Protein AF-G4FN71-F1 (afdb_monomer_lite)

Foldseek 3Di:
DDDDDDPDDDDPDPPVPPDDDQDDLVSQCVVQVPDDDDPVCVVVVPCPVRPDDDSVNSDDDPPVQAAEDPDPPDPDDDPPDVDHDYDYVVVVPPFQAAEEEEAEDEPVLVVLVVLVCPDPVVVVQVVDPRYAYEHQYEDDPPAWDDDRHYTYHPDDRDPVCVVVSVVRVVVCCVVPHRYPYYHYDYSVVRDNDDDD

pLDDT: mean 79.78, std 16.36, range [37.75, 96.69]

Radius of gyration: 26.12 Å; chains: 1; bounding box: 38×42×94 Å

Sequence (196 aa):
MQQGETPLQLAEENLVLRHRIVRHQANARRKYLNRRFQAEEVQRGWHRNRLRLSARQLTFPDAAELEQFTHPGQRQLNRRHPHRYWHWPEASKARPSRSVICLYGCENDSALLDTFYSSPLWTLIRQRKDTLLLEVWGGSTSGDQFDGRRLTLNTPENYRQLSLKTLQMLRWCSRELRMKQLIKMDLTSIPTRANW

Structure (mmCIF, N/CA/C/O backbone):
data_AF-G4FN71-F1
#
_entry.id   AF-G4FN71-F1
#
loop_
_atom_site.group_PDB
_atom_site.id
_atom_site.type_symbol
_atom_site.label_atom_id
_atom_site.label_alt_id
_atom_site.label_comp_id
_atom_site.label_asym_id
_atom_site.label_entity_id
_atom_site.label_seq_id
_atom_site.pdbx_PDB_ins_code
_atom_site.Cartn_x
_atom_site.Cartn_y
_atom_site.Cartn_z
_atom_site.occupancy
_atom_site.B_iso_or_equiv
_atom_site.auth_seq_id
_atom_site.auth_comp_id
_atom_site.auth_asym_id
_atom_site.auth_atom_id
_atom_site.pdbx_PDB_model_num
ATOM 1 N N . MET A 1 1 ? 17.883 6.478 66.702 1.00 40.69 1 MET A N 1
ATOM 2 C CA . MET A 1 1 ? 18.334 6.358 65.299 1.00 40.69 1 MET A CA 1
ATOM 3 C C . MET A 1 1 ? 17.169 6.741 64.399 1.00 40.69 1 MET A C 1
ATOM 5 O O . MET A 1 1 ? 16.196 6.003 64.356 1.00 40.69 1 MET A O 1
ATOM 9 N N . GLN A 1 2 ? 17.210 7.926 63.786 1.00 39.72 2 GLN A N 1
ATOM 10 C CA . GLN A 1 2 ? 16.185 8.383 62.842 1.00 39.72 2 GLN A CA 1
ATOM 11 C C . GLN A 1 2 ? 16.433 7.713 61.484 1.00 39.72 2 GLN A C 1
ATOM 13 O O . GLN A 1 2 ? 17.524 7.837 60.930 1.00 39.72 2 GLN A O 1
ATOM 18 N N . GLN A 1 3 ? 15.446 6.974 60.974 1.00 44.06 3 GLN A N 1
ATOM 19 C CA . GLN A 1 3 ? 15.449 6.486 59.597 1.00 44.06 3 GLN A CA 1
ATOM 20 C C . GLN A 1 3 ? 15.233 7.693 58.681 1.00 44.06 3 GLN A C 1
ATOM 22 O O . GLN A 1 3 ? 14.148 8.265 58.657 1.00 44.06 3 GLN A O 1
ATOM 27 N N . GLY A 1 4 ? 16.293 8.117 57.991 1.00 45.28 4 GLY A N 1
ATOM 28 C CA . GLY A 1 4 ? 16.216 9.180 56.998 1.00 45.28 4 GLY A CA 1
ATOM 29 C C . GLY A 1 4 ? 15.318 8.751 55.842 1.00 45.28 4 GLY A C 1
ATOM 30 O O . GLY A 1 4 ? 15.571 7.729 55.201 1.00 45.28 4 GLY A O 1
ATOM 31 N N . GLU A 1 5 ? 14.266 9.526 55.591 1.00 49.94 5 GLU A N 1
ATOM 32 C CA . GLU A 1 5 ? 13.424 9.384 54.408 1.00 49.94 5 GLU A CA 1
ATOM 33 C C . GLU A 1 5 ? 14.310 9.484 53.166 1.00 49.94 5 GLU A C 1
ATOM 35 O O . GLU A 1 5 ? 14.964 10.498 52.923 1.00 49.94 5 GLU A O 1
ATOM 40 N N . THR A 1 6 ? 14.383 8.404 52.390 1.00 48.44 6 THR A N 1
ATOM 41 C CA . THR A 1 6 ? 15.118 8.441 51.129 1.00 48.44 6 THR A CA 1
ATOM 42 C C . THR A 1 6 ? 14.293 9.267 50.141 1.00 48.44 6 THR A C 1
ATOM 44 O O . THR A 1 6 ? 13.146 8.897 49.870 1.00 48.44 6 THR A O 1
ATOM 47 N N . PRO A 1 7 ? 14.818 10.386 49.613 1.00 53.56 7 PRO A N 1
ATOM 48 C CA . PRO A 1 7 ? 14.071 11.231 48.695 1.00 53.56 7 PRO A CA 1
ATOM 49 C C . PRO A 1 7 ? 13.695 10.446 47.437 1.00 53.56 7 PRO A C 1
ATOM 51 O O . PRO A 1 7 ? 14.462 9.623 46.934 1.00 53.56 7 PRO A O 1
ATOM 54 N N . LEU A 1 8 ? 12.486 10.708 46.942 1.00 43.84 8 LEU A N 1
ATOM 55 C CA . LEU A 1 8 ? 11.905 10.057 45.774 1.00 43.84 8 LEU A CA 1
ATOM 56 C C . LEU A 1 8 ? 12.816 10.269 44.549 1.00 43.84 8 LEU A C 1
ATOM 58 O O . LEU A 1 8 ? 12.881 11.368 44.003 1.00 43.84 8 LEU A O 1
ATOM 62 N N . GLN A 1 9 ? 13.539 9.231 44.121 1.00 43.09 9 GLN A N 1
ATOM 63 C CA . GLN A 1 9 ? 14.403 9.304 42.941 1.00 43.09 9 GLN A CA 1
ATOM 64 C C . GLN A 1 9 ? 13.565 9.164 41.665 1.00 43.09 9 GLN A C 1
ATOM 66 O O . GLN A 1 9 ? 12.935 8.133 41.421 1.00 43.09 9 GLN A O 1
ATOM 71 N N . LEU A 1 10 ? 13.551 10.214 40.845 1.00 43.91 10 LEU A N 1
ATOM 72 C CA . LEU A 1 10 ? 12.996 10.181 39.493 1.00 43.91 10 LEU A CA 1
ATOM 73 C C . LEU A 1 10 ? 14.081 9.683 38.529 1.00 43.91 10 LEU A C 1
ATOM 75 O O . LEU A 1 10 ? 15.203 10.178 38.556 1.00 43.91 10 LEU A O 1
ATOM 79 N N . ALA A 1 11 ? 13.757 8.703 37.684 1.00 40.88 11 ALA A N 1
ATOM 80 C CA . ALA A 1 11 ? 14.679 8.210 36.660 1.00 40.88 11 ALA A CA 1
ATOM 81 C C . ALA A 1 11 ? 14.985 9.308 35.618 1.00 40.88 11 ALA A C 1
ATOM 83 O O . ALA A 1 11 ? 14.062 9.981 35.159 1.00 40.88 11 ALA A O 1
ATOM 84 N N . GLU A 1 12 ? 16.257 9.453 35.220 1.00 46.16 12 GLU A N 1
ATOM 85 C CA . GLU A 1 12 ? 16.726 10.461 34.243 1.00 46.16 12 GLU A CA 1
ATOM 86 C C . GLU A 1 12 ? 16.104 10.296 32.849 1.00 46.16 12 GLU A C 1
ATOM 88 O O . GLU A 1 12 ? 15.943 11.260 32.097 1.00 46.16 12 GLU A O 1
ATOM 93 N N . GLU A 1 13 ? 15.711 9.076 32.492 1.00 44.88 13 GLU A N 1
ATOM 94 C CA . GLU A 1 13 ? 15.130 8.799 31.190 1.00 44.88 13 GLU A CA 1
ATOM 95 C C . GLU A 1 13 ? 13.617 9.008 31.213 1.00 44.88 13 GLU A C 1
ATOM 97 O O . GLU A 1 13 ? 12.860 8.289 31.869 1.00 44.88 13 GLU A O 1
ATOM 102 N N . ASN A 1 14 ? 13.167 9.976 30.415 1.00 44.44 14 ASN A N 1
ATOM 103 C CA . ASN A 1 14 ? 11.780 10.141 30.007 1.00 44.44 14 ASN A CA 1
ATOM 104 C C . ASN A 1 14 ? 11.215 8.794 29.508 1.00 44.44 14 ASN A C 1
ATOM 106 O O . ASN A 1 14 ? 11.366 8.432 28.341 1.00 44.44 14 ASN A O 1
ATOM 110 N N . LEU A 1 15 ? 10.523 8.057 30.384 1.00 44.38 15 LEU A N 1
ATOM 111 C CA . LEU A 1 15 ? 9.827 6.789 30.114 1.00 44.38 15 LEU A CA 1
ATOM 112 C C . LEU A 1 15 ? 8.585 6.994 29.229 1.00 44.38 15 LEU A C 1
ATOM 114 O O . LEU A 1 15 ? 7.506 6.466 29.501 1.00 44.38 15 LEU A O 1
ATOM 118 N N . VAL A 1 16 ? 8.712 7.773 28.157 1.00 45.97 16 VAL A N 1
ATOM 119 C CA . VAL A 1 16 ? 7.583 8.275 27.371 1.00 45.97 16 VAL A CA 1
ATOM 120 C C . VAL A 1 16 ? 6.792 7.131 26.736 1.00 45.97 16 VAL A C 1
ATOM 122 O O . VAL A 1 16 ? 5.592 7.292 26.543 1.00 45.97 16 VAL A O 1
ATOM 125 N N . LEU A 1 17 ? 7.372 5.941 26.499 1.00 39.62 17 LEU A N 1
ATOM 126 C CA . LEU A 1 17 ? 6.649 4.820 25.878 1.00 39.62 17 LEU A CA 1
ATOM 127 C C . LEU A 1 17 ? 7.092 3.407 26.330 1.00 39.62 17 LEU A C 1
ATOM 129 O O . LEU A 1 17 ? 7.331 2.542 25.492 1.00 39.62 17 LEU A O 1
ATOM 133 N N . ARG A 1 18 ? 7.095 3.072 27.633 1.00 44.47 18 ARG A N 1
ATOM 134 C CA . ARG A 1 18 ? 7.055 1.633 28.034 1.00 44.47 18 ARG A CA 1
ATOM 135 C C . ARG A 1 18 ? 5.680 0.983 27.811 1.00 44.47 18 ARG A C 1
ATOM 137 O O . ARG A 1 18 ? 5.511 -0.230 27.931 1.00 44.47 18 ARG A O 1
ATOM 144 N N . HIS A 1 19 ? 4.673 1.768 27.428 1.00 51.94 19 HIS A N 1
ATOM 145 C CA . HIS A 1 19 ? 3.370 1.261 27.022 1.00 51.94 19 HIS A CA 1
ATOM 146 C C . HIS A 1 19 ? 3.279 1.154 25.499 1.00 51.94 19 HIS A C 1
ATOM 148 O O . HIS A 1 19 ? 3.142 2.155 24.806 1.00 51.94 19 HIS A O 1
ATOM 154 N N . ARG A 1 20 ? 3.258 -0.083 24.980 1.00 59.56 20 ARG A N 1
ATOM 155 C CA . ARG A 1 20 ? 2.932 -0.372 23.573 1.00 59.56 20 ARG A CA 1
ATOM 156 C C . ARG A 1 20 ? 1.666 0.387 23.162 1.00 59.56 20 ARG A C 1
ATOM 158 O O . ARG A 1 20 ? 0.585 0.080 23.680 1.00 59.56 20 ARG A O 1
ATOM 165 N N . ILE A 1 21 ? 1.799 1.360 22.266 1.00 72.06 21 ILE A N 1
ATOM 166 C CA . ILE A 1 21 ? 0.685 2.180 21.779 1.00 72.06 21 ILE A CA 1
ATOM 167 C C . ILE A 1 21 ? -0.351 1.266 21.116 1.00 72.06 21 ILE A C 1
ATOM 169 O O . ILE A 1 21 ? -0.008 0.315 20.406 1.00 72.06 21 ILE A O 1
ATOM 173 N N . VAL A 1 22 ? -1.629 1.525 21.384 1.00 77.31 22 VAL A N 1
ATOM 174 C CA . VAL A 1 22 ? -2.720 0.826 20.708 1.00 77.31 22 VAL A CA 1
ATOM 175 C C . VAL A 1 22 ? -2.872 1.390 19.301 1.00 77.31 22 VAL A C 1
ATOM 177 O O . VAL A 1 22 ? -3.049 2.589 19.141 1.00 77.31 22 VAL A O 1
ATOM 180 N N . ARG A 1 23 ? -2.820 0.521 18.287 1.00 73.44 23 ARG A N 1
ATOM 181 C CA . ARG A 1 23 ? -2.820 0.939 16.870 1.00 73.44 23 ARG A CA 1
ATOM 182 C C . ARG A 1 23 ? -4.202 0.973 16.211 1.00 73.44 23 ARG A C 1
ATOM 184 O O . ARG A 1 23 ? -4.366 1.622 15.192 1.00 73.44 23 ARG A O 1
ATOM 191 N N . HIS A 1 24 ? -5.169 0.228 16.744 1.00 78.81 24 HIS A N 1
ATOM 192 C CA . HIS A 1 24 ? -6.539 0.142 16.224 1.00 78.81 24 HIS A CA 1
ATOM 193 C C . HIS A 1 24 ? -7.484 -0.469 17.276 1.00 78.81 24 HIS A C 1
ATOM 195 O O . HIS A 1 24 ? -7.031 -1.094 18.239 1.00 78.81 24 HIS A O 1
ATOM 201 N N . GLN A 1 25 ? -8.800 -0.351 17.069 1.00 84.69 25 GLN A N 1
ATOM 202 C CA . GLN A 1 25 ? -9.849 -0.798 17.999 1.00 84.69 25 GLN A CA 1
ATOM 203 C C . GLN A 1 25 ? -9.686 -2.257 18.465 1.00 84.69 25 GLN A C 1
ATOM 205 O O . GLN A 1 25 ? -9.726 -2.555 19.661 1.00 84.69 25 GLN A O 1
ATOM 210 N N . ALA A 1 26 ? -9.468 -3.184 17.526 1.00 83.69 26 ALA A N 1
ATOM 211 C CA . ALA A 1 26 ? -9.278 -4.600 17.851 1.00 83.69 26 ALA A CA 1
ATOM 212 C C . ALA A 1 26 ? -8.008 -4.844 18.689 1.00 83.69 26 ALA A C 1
ATOM 214 O O . ALA A 1 26 ? -7.997 -5.692 19.582 1.00 83.69 26 ALA A O 1
ATOM 215 N N . ASN A 1 27 ? -6.948 -4.057 18.459 1.00 86.12 27 ASN A N 1
ATOM 216 C CA . ASN A 1 27 ? -5.739 -4.108 19.274 1.00 86.12 27 ASN A CA 1
ATOM 217 C C . ASN A 1 27 ? -6.010 -3.642 20.713 1.00 86.12 27 ASN A C 1
ATOM 219 O O . ASN A 1 27 ? -5.517 -4.282 21.639 1.00 86.12 27 ASN A O 1
ATOM 223 N N . ALA A 1 28 ? -6.830 -2.598 20.898 1.00 86.44 28 ALA A N 1
ATOM 224 C CA . ALA A 1 28 ? -7.251 -2.107 22.214 1.00 86.44 28 ALA A CA 1
ATOM 225 C C . ALA A 1 28 ? -7.977 -3.203 22.998 1.00 86.44 28 ALA A C 1
ATOM 227 O O . ALA A 1 28 ? -7.611 -3.521 24.128 1.00 86.44 28 ALA A O 1
ATOM 228 N N . ARG A 1 29 ? -8.968 -3.826 22.348 1.00 90.19 29 ARG A N 1
ATOM 229 C CA . ARG A 1 29 ? -9.792 -4.887 22.936 1.00 90.19 29 ARG A CA 1
ATOM 230 C C . ARG A 1 29 ? -8.939 -6.069 23.379 1.00 90.19 29 ARG A C 1
ATOM 232 O O . ARG A 1 29 ? -8.986 -6.440 24.545 1.00 90.19 29 ARG A O 1
ATOM 239 N N . ARG A 1 30 ? -8.077 -6.586 22.495 1.00 86.31 30 ARG A N 1
ATOM 240 C CA . ARG A 1 30 ? -7.163 -7.692 22.828 1.00 86.31 30 ARG A CA 1
ATOM 241 C C . ARG A 1 30 ? -6.206 -7.340 23.968 1.00 86.31 30 ARG A C 1
ATOM 243 O O . ARG A 1 30 ? -5.885 -8.198 24.779 1.00 86.31 30 ARG A O 1
ATOM 250 N N . LYS A 1 31 ? -5.737 -6.091 24.022 1.00 85.31 31 LYS A N 1
ATOM 251 C CA . LYS A 1 31 ? -4.781 -5.636 25.038 1.00 85.31 31 LYS A CA 1
ATOM 252 C C . LYS A 1 31 ? -5.413 -5.473 26.425 1.00 85.31 31 LYS A C 1
ATOM 254 O O . LYS A 1 31 ? -4.711 -5.682 27.413 1.00 85.31 31 LYS A O 1
ATOM 259 N N . TYR A 1 32 ? -6.677 -5.054 26.503 1.00 89.25 32 TYR A N 1
ATOM 260 C CA . TYR A 1 32 ? -7.281 -4.612 27.764 1.00 89.25 32 TYR A CA 1
ATOM 261 C C . TYR A 1 32 ? -8.431 -5.482 28.279 1.00 89.25 32 TYR A C 1
ATOM 263 O O . TYR A 1 32 ? -8.527 -5.618 29.491 1.00 89.25 32 TYR A O 1
ATOM 271 N N . LEU A 1 33 ? -9.260 -6.095 27.424 1.00 91.62 33 LEU A N 1
ATOM 272 C CA . LEU A 1 33 ? -10.431 -6.861 27.893 1.00 91.62 33 LEU A CA 1
ATOM 273 C C . LEU A 1 33 ? -10.047 -8.111 28.681 1.00 91.62 33 LEU A C 1
ATOM 275 O O . LEU A 1 33 ? -10.674 -8.432 29.681 1.00 91.62 33 LEU A O 1
ATOM 279 N N . ASN A 1 34 ? -8.992 -8.794 28.245 1.00 86.31 34 ASN A N 1
ATOM 280 C CA . ASN A 1 34 ? -8.582 -10.068 28.834 1.00 86.31 34 ASN A CA 1
ATOM 281 C C . ASN A 1 34 ? -7.412 -9.907 29.810 1.00 86.31 34 ASN A C 1
ATOM 283 O O . ASN A 1 34 ? -6.742 -10.883 30.149 1.00 86.31 34 ASN A O 1
ATOM 287 N N . ARG A 1 35 ? -7.101 -8.670 30.216 1.00 88.69 35 ARG A N 1
ATOM 288 C CA . ARG A 1 35 ? -5.940 -8.409 31.059 1.00 88.69 35 ARG A CA 1
ATOM 289 C C . ARG A 1 35 ? -6.245 -8.819 32.495 1.00 88.69 35 ARG A C 1
ATOM 291 O O . ARG A 1 35 ? -7.156 -8.282 33.115 1.00 88.69 35 ARG A O 1
ATOM 298 N N . ARG A 1 36 ? -5.448 -9.748 33.017 1.00 90.88 36 ARG A N 1
ATOM 299 C CA . ARG A 1 36 ? -5.448 -10.135 34.429 1.00 90.88 36 ARG A CA 1
ATOM 300 C C . ARG A 1 36 ? -4.302 -9.416 35.136 1.00 90.88 36 ARG A C 1
ATOM 302 O O . ARG A 1 36 ? -3.243 -9.219 34.540 1.00 90.88 36 ARG A O 1
ATOM 309 N N . PHE A 1 37 ? -4.548 -8.990 36.365 1.00 89.50 37 PHE A N 1
ATOM 310 C CA . PHE A 1 37 ? -3.559 -8.357 37.236 1.00 89.50 37 PHE A CA 1
ATOM 311 C C . PHE A 1 37 ? -3.309 -9.272 38.429 1.00 89.50 37 PHE A C 1
ATOM 313 O O . PHE A 1 37 ? -4.194 -10.057 38.781 1.00 89.50 37 PHE A O 1
ATOM 320 N N . GLN A 1 38 ? -2.120 -9.183 39.021 1.00 90.56 38 GLN A N 1
ATOM 321 C CA . GLN A 1 38 ? -1.806 -9.962 40.214 1.00 90.56 38 GLN A CA 1
ATOM 322 C C . GLN A 1 38 ? -2.674 -9.489 41.386 1.00 90.56 38 GLN A C 1
ATOM 324 O O . GLN A 1 38 ? -2.982 -8.297 41.503 1.00 90.56 38 GLN A O 1
ATOM 329 N N . ALA A 1 39 ? -3.108 -10.419 42.236 1.00 93.88 39 ALA A N 1
ATOM 330 C CA . ALA A 1 39 ? -4.048 -10.116 43.313 1.00 93.88 39 ALA A CA 1
ATOM 331 C C . ALA A 1 39 ? -3.451 -9.120 44.318 1.00 93.88 39 ALA A C 1
ATOM 333 O O . ALA A 1 39 ? -4.144 -8.209 44.772 1.00 93.88 39 ALA A O 1
ATOM 334 N N . GLU A 1 40 ? -2.153 -9.235 44.595 1.00 92.88 40 GLU A N 1
ATOM 335 C CA . GLU A 1 40 ? -1.413 -8.379 45.520 1.00 92.88 40 GLU A CA 1
ATOM 336 C C . GLU A 1 40 ? -1.349 -6.929 45.014 1.00 92.88 40 GLU A C 1
ATOM 338 O O . GLU A 1 40 ? -1.509 -5.987 45.790 1.00 92.88 40 GLU A O 1
ATOM 343 N N . GLU A 1 41 ? -1.178 -6.722 43.703 1.00 89.12 41 GLU A N 1
ATOM 344 C CA . GLU A 1 41 ? -1.197 -5.385 43.089 1.00 89.12 41 GLU A CA 1
ATOM 345 C C . GLU A 1 41 ? -2.581 -4.742 43.223 1.00 89.12 41 GLU A C 1
ATOM 347 O O . GLU A 1 41 ? -2.711 -3.567 43.575 1.00 89.12 41 GLU A O 1
ATOM 352 N N . VAL A 1 42 ? -3.635 -5.527 42.994 1.00 91.62 42 VAL A N 1
ATOM 353 C CA . VAL A 1 42 ? -5.020 -5.062 43.126 1.00 91.62 42 VAL A CA 1
ATOM 354 C C . VAL A 1 42 ? -5.361 -4.717 44.577 1.00 91.62 42 VAL A C 1
ATOM 356 O O . VAL A 1 42 ? -6.005 -3.692 44.828 1.00 91.62 42 VAL A O 1
ATOM 359 N N . GLN A 1 43 ? -4.906 -5.526 45.538 1.00 89.38 43 GLN A N 1
ATOM 360 C CA . GLN A 1 43 ? -5.066 -5.265 46.973 1.00 89.38 43 GLN A CA 1
ATOM 361 C C . GLN A 1 43 ? -4.378 -3.962 47.391 1.00 89.38 43 GLN A C 1
ATOM 363 O O . GLN A 1 43 ? -4.981 -3.159 48.102 1.00 89.38 43 GLN A O 1
ATOM 368 N N . ARG A 1 44 ? -3.184 -3.683 46.846 1.00 90.81 44 ARG A N 1
ATOM 369 C CA . ARG A 1 44 ? -2.472 -2.395 46.992 1.00 90.81 44 ARG A CA 1
ATOM 370 C C . ARG A 1 44 ? -3.178 -1.213 46.312 1.00 90.81 44 ARG A C 1
ATOM 372 O O . ARG A 1 44 ? -2.691 -0.087 46.357 1.00 90.81 44 ARG A O 1
ATOM 379 N N . GLY A 1 45 ? -4.323 -1.443 45.670 1.00 87.31 45 GLY A N 1
ATOM 380 C CA . GLY A 1 45 ? -5.118 -0.424 44.992 1.00 87.31 45 GLY A CA 1
ATOM 381 C C . GLY A 1 45 ? -4.678 -0.134 43.560 1.00 87.31 45 GLY A C 1
ATOM 382 O O . GLY A 1 45 ? -5.276 0.721 42.900 1.00 87.31 45 GLY A O 1
ATOM 383 N N . TRP A 1 46 ? -3.678 -0.848 43.041 1.00 85.38 46 TRP A N 1
ATOM 384 C CA . TRP A 1 46 ? -3.215 -0.660 41.674 1.00 85.38 46 TRP A CA 1
ATOM 385 C C . TRP A 1 46 ? -4.217 -1.258 40.684 1.00 85.38 46 TRP A C 1
ATOM 387 O O . TRP A 1 46 ? -4.939 -2.211 40.966 1.00 85.38 46 TRP A O 1
ATOM 397 N N . HIS A 1 47 ? -4.296 -0.657 39.496 1.00 84.75 47 HIS A N 1
ATOM 398 C CA . HIS A 1 47 ? -5.105 -1.146 38.372 1.00 84.75 47 HIS A CA 1
ATOM 399 C C . HIS A 1 47 ? -6.625 -1.230 38.603 1.00 84.75 47 HIS A C 1
ATOM 401 O O . HIS A 1 47 ? -7.326 -1.731 37.723 1.00 84.75 47 HIS A O 1
ATOM 407 N N . ARG A 1 48 ? -7.170 -0.700 39.710 1.00 85.00 48 ARG A N 1
ATOM 408 C CA . ARG A 1 48 ? -8.619 -0.725 40.012 1.00 85.00 48 ARG A CA 1
ATOM 409 C C . ARG A 1 48 ? -9.486 -0.217 38.855 1.00 85.00 48 ARG A C 1
ATOM 411 O O . ARG A 1 48 ? -10.472 -0.846 38.486 1.00 85.00 48 ARG A O 1
ATOM 418 N N . ASN A 1 49 ? -9.056 0.863 38.209 1.00 80.56 49 ASN A N 1
ATOM 419 C CA . ASN A 1 49 ? -9.685 1.467 37.030 1.00 80.56 49 ASN A CA 1
ATOM 4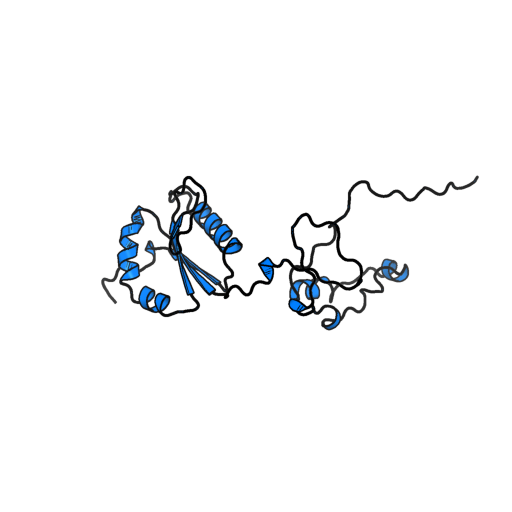20 C C . ASN A 1 49 ? -9.582 0.628 35.737 1.00 80.56 49 ASN A C 1
ATOM 422 O O . ASN A 1 49 ? -10.094 1.039 34.698 1.00 80.56 49 ASN A O 1
ATOM 426 N N . ARG A 1 50 ? -8.924 -0.537 35.770 1.00 84.00 50 ARG A N 1
ATOM 427 C CA . ARG A 1 50 ? -8.712 -1.428 34.618 1.00 84.00 50 ARG A CA 1
ATOM 428 C C . ARG A 1 50 ? -9.317 -2.827 34.790 1.00 84.00 50 ARG A C 1
ATOM 430 O O . ARG A 1 50 ? -9.288 -3.590 33.833 1.00 84.00 50 ARG A O 1
ATOM 437 N N . LEU A 1 51 ? -9.884 -3.158 35.955 1.00 85.94 51 LEU A N 1
ATOM 438 C CA . LEU A 1 51 ? -10.425 -4.497 36.256 1.00 85.94 51 LEU A CA 1
ATOM 439 C C . LEU A 1 51 ? -11.772 -4.805 35.590 1.00 85.94 51 LEU A C 1
ATOM 441 O O . LEU A 1 51 ? -12.159 -5.965 35.504 1.00 85.94 51 LEU A O 1
ATOM 445 N N . ARG A 1 52 ? -12.506 -3.780 35.146 1.00 85.31 52 ARG A N 1
ATOM 446 C CA . ARG A 1 52 ? -13.867 -3.917 34.596 1.00 85.31 52 ARG A CA 1
ATOM 447 C C . ARG A 1 52 ? -14.042 -3.161 33.285 1.00 85.31 52 ARG A C 1
ATOM 449 O O . ARG A 1 52 ? -15.085 -2.566 33.041 1.00 85.31 52 ARG A O 1
ATOM 456 N N . LEU A 1 53 ? -12.997 -3.133 32.460 1.00 89.88 53 LEU A N 1
ATOM 457 C CA . LEU A 1 53 ? -13.094 -2.513 31.144 1.00 89.88 53 LEU A CA 1
ATOM 458 C C . LEU A 1 53 ? -14.012 -3.355 30.257 1.00 89.88 53 LEU A C 1
ATOM 460 O O . LEU A 1 53 ? -13.722 -4.510 29.961 1.00 89.88 53 LEU A O 1
ATOM 464 N N . SER A 1 54 ? -15.115 -2.760 29.821 1.00 90.69 54 SER A N 1
ATOM 465 C CA . SER A 1 54 ? -16.009 -3.341 28.823 1.00 90.69 54 SER A CA 1
ATOM 466 C C . SER A 1 54 ? -15.569 -2.984 27.403 1.00 90.69 54 SER A C 1
ATOM 468 O O . SER A 1 54 ? -14.871 -1.994 27.163 1.00 90.69 54 SER A O 1
ATOM 470 N N . ALA A 1 55 ? -16.032 -3.758 26.418 1.00 86.69 55 ALA A N 1
ATOM 471 C CA . ALA A 1 55 ? -15.776 -3.455 25.009 1.00 86.69 55 ALA A CA 1
ATOM 472 C C . ALA A 1 55 ? -16.318 -2.071 24.610 1.00 86.69 55 ALA A C 1
ATOM 474 O O . ALA A 1 55 ? -15.691 -1.384 23.802 1.00 86.69 55 ALA A O 1
ATOM 475 N N . ARG A 1 56 ? -17.436 -1.647 25.217 1.00 85.94 56 ARG A N 1
ATOM 476 C CA . ARG A 1 56 ? -18.028 -0.318 25.032 1.00 85.94 56 ARG A CA 1
ATOM 477 C C . ARG A 1 56 ? -17.102 0.786 25.545 1.00 85.94 56 ARG A C 1
ATOM 479 O O . ARG A 1 56 ? -16.818 1.708 24.798 1.00 85.94 56 ARG A O 1
ATOM 486 N N . GLN A 1 57 ? -16.551 0.648 26.753 1.00 84.69 57 GLN A N 1
ATOM 487 C CA . GLN A 1 57 ? -15.592 1.614 27.324 1.00 84.69 57 GLN A CA 1
ATOM 488 C C . GLN A 1 57 ? -14.260 1.684 26.566 1.00 84.69 57 GLN A C 1
ATOM 490 O O . GLN A 1 57 ? -13.514 2.646 26.707 1.00 84.69 57 GLN A O 1
ATOM 495 N N . LEU A 1 58 ? -13.938 0.657 25.778 1.00 86.19 58 LEU A N 1
ATOM 496 C CA . LEU A 1 58 ? -12.760 0.642 24.915 1.00 86.19 58 LEU A CA 1
ATOM 497 C C . LEU A 1 58 ? -13.048 1.113 23.490 1.00 86.19 58 LEU A C 1
ATOM 499 O O . LEU A 1 58 ? -12.124 1.097 22.677 1.00 86.19 58 LEU A O 1
ATOM 503 N N . THR A 1 59 ? -14.295 1.448 23.157 1.00 85.00 59 THR A N 1
ATOM 504 C CA . THR A 1 59 ? -14.658 1.893 21.810 1.00 85.00 59 THR A CA 1
ATOM 505 C C . THR A 1 59 ? -14.112 3.294 21.580 1.00 85.00 59 THR A C 1
ATOM 507 O O . THR A 1 59 ? -14.291 4.178 22.412 1.00 85.00 59 THR A O 1
ATOM 510 N N . PHE A 1 60 ? -13.374 3.460 20.488 1.00 80.69 60 PHE A N 1
ATOM 511 C CA . PHE A 1 60 ? -12.850 4.750 20.083 1.00 80.69 60 PHE A CA 1
ATOM 512 C C . PHE A 1 60 ? -14.007 5.644 19.620 1.00 80.69 60 PHE A C 1
ATOM 514 O O . PHE A 1 60 ? -14.932 5.126 18.989 1.00 80.69 60 PHE A O 1
ATOM 521 N N . PRO A 1 61 ? -13.957 6.947 19.930 1.00 77.69 61 PRO A N 1
ATOM 522 C CA . PRO A 1 61 ? -14.883 7.916 19.368 1.00 77.69 61 PRO A CA 1
ATOM 523 C C . PRO A 1 61 ? -14.713 8.022 17.847 1.00 77.69 61 PRO A C 1
ATOM 525 O O . PRO A 1 61 ? -13.754 7.477 17.280 1.00 77.69 61 PRO A O 1
ATOM 528 N N . ASP A 1 62 ? -15.637 8.721 17.189 1.00 72.69 62 ASP A N 1
ATOM 529 C CA . ASP A 1 62 ? -15.504 9.007 15.761 1.00 72.69 62 ASP A CA 1
ATOM 530 C C . ASP A 1 62 ? -14.211 9.801 15.499 1.00 72.69 62 ASP A C 1
ATOM 532 O O . ASP A 1 62 ? -13.764 10.577 16.343 1.00 72.69 62 ASP A O 1
ATOM 536 N N . ALA A 1 63 ? -13.601 9.625 14.323 1.00 68.81 63 ALA A N 1
ATOM 537 C CA . ALA A 1 63 ? -12.416 10.382 13.923 1.00 68.81 63 ALA A CA 1
ATOM 538 C C . ALA A 1 63 ? -12.635 11.907 13.990 1.00 68.81 63 ALA A C 1
ATOM 540 O O . ALA A 1 63 ? -11.684 12.636 14.256 1.00 68.81 63 ALA A O 1
ATOM 541 N N . ALA A 1 64 ? -13.868 12.380 13.779 1.00 71.06 64 ALA A N 1
ATOM 542 C CA . ALA A 1 64 ? -14.245 13.787 13.901 1.00 71.06 64 ALA A CA 1
ATOM 543 C C . ALA A 1 64 ? -14.193 14.320 15.346 1.00 71.06 64 ALA A C 1
ATOM 545 O O . ALA A 1 64 ? -14.068 15.523 15.554 1.00 71.06 64 ALA A O 1
ATOM 546 N N . GLU A 1 65 ? -14.269 13.436 16.341 1.00 73.69 65 GLU A N 1
ATOM 547 C CA . GLU A 1 65 ? -14.213 13.771 17.768 1.00 73.69 65 GLU A CA 1
ATOM 548 C C . GLU A 1 65 ? -12.779 13.681 18.328 1.00 73.69 65 GLU A C 1
ATOM 550 O O . GLU A 1 65 ? -12.546 13.942 19.512 1.00 73.69 65 GLU A O 1
ATOM 555 N N . LEU A 1 66 ? -11.810 13.275 17.498 1.00 75.31 66 LEU A N 1
ATOM 556 C CA . LEU A 1 66 ? -10.421 13.094 17.900 1.00 75.31 66 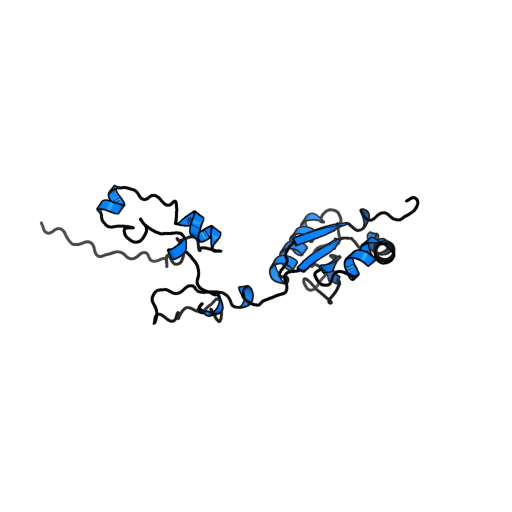LEU A CA 1
ATOM 557 C C . LEU A 1 66 ? -9.605 14.369 17.712 1.00 75.31 66 LEU A C 1
ATOM 559 O O . LEU A 1 66 ? -9.763 15.120 16.753 1.00 75.31 66 LEU A O 1
ATOM 563 N N . GLU A 1 67 ? -8.652 14.576 18.616 1.00 75.81 67 GLU A N 1
ATOM 564 C CA . GLU A 1 67 ? -7.723 15.696 18.505 1.00 75.81 67 GLU A CA 1
ATOM 565 C C . GLU A 1 67 ? -6.554 15.331 17.593 1.00 75.81 67 GLU A C 1
ATOM 567 O O . GLU A 1 67 ? -5.985 14.233 17.660 1.00 75.81 67 GLU A O 1
ATOM 572 N N . GLN A 1 68 ? -6.200 16.273 16.726 1.00 74.06 68 GLN A N 1
ATOM 573 C CA . GLN A 1 68 ? -5.201 16.069 15.690 1.00 74.06 68 GLN A CA 1
ATOM 574 C C . GLN A 1 68 ? -3.832 16.524 16.159 1.00 74.06 68 GLN A C 1
ATOM 576 O O . GLN A 1 68 ? -3.660 17.631 16.671 1.00 74.06 68 GLN A O 1
ATOM 581 N N . PHE A 1 69 ? -2.839 15.674 15.918 1.00 72.62 69 PHE A N 1
ATOM 582 C CA . PHE A 1 69 ? -1.465 16.142 15.891 1.00 72.62 69 PHE A CA 1
ATOM 583 C C . PHE A 1 69 ? -1.225 16.924 14.606 1.00 72.62 69 PHE A C 1
ATOM 585 O O . PHE A 1 69 ? -1.473 16.414 13.515 1.00 72.62 69 PHE A O 1
ATOM 592 N N . THR A 1 70 ? -0.705 18.142 14.728 1.00 75.44 70 THR A N 1
ATOM 593 C CA . THR A 1 70 ? -0.340 18.952 13.559 1.00 75.44 70 THR A CA 1
ATOM 594 C C . THR A 1 70 ? 1.037 18.573 13.014 1.00 75.44 70 THR A C 1
ATOM 596 O O . THR A 1 70 ? 1.275 18.725 11.820 1.00 75.44 70 THR A O 1
ATOM 599 N N . HIS A 1 71 ? 1.940 18.049 13.858 1.00 70.44 71 HIS A N 1
ATOM 600 C CA . HIS A 1 71 ? 3.263 17.563 13.448 1.00 70.44 71 HIS A CA 1
ATOM 601 C C . HIS A 1 71 ? 3.906 16.581 14.467 1.00 70.44 71 HIS A C 1
ATOM 603 O O . HIS A 1 71 ? 3.626 16.660 15.666 1.00 70.44 71 HIS A O 1
ATOM 609 N N . PRO A 1 72 ? 4.851 15.704 14.051 1.00 70.06 72 PRO A N 1
ATOM 610 C CA . PRO A 1 72 ? 5.544 14.726 14.920 1.00 70.06 72 PRO A CA 1
ATOM 611 C C . PRO A 1 72 ? 6.250 15.307 16.155 1.00 70.06 72 PRO A C 1
ATOM 613 O O . PRO A 1 72 ? 6.348 14.661 17.201 1.00 70.06 72 PRO A O 1
ATOM 616 N N . GLY A 1 73 ? 6.749 16.540 16.045 1.00 77.06 73 GLY A N 1
ATOM 617 C CA . GLY A 1 73 ? 7.445 17.235 17.130 1.00 77.06 73 GLY A CA 1
ATOM 618 C C . GLY A 1 73 ? 6.539 17.854 18.199 1.00 77.06 73 GLY A C 1
ATOM 619 O O . GLY A 1 73 ? 7.056 18.467 19.126 1.00 77.06 73 GLY A O 1
ATOM 620 N N . GLN A 1 74 ? 5.209 17.755 18.092 1.00 78.56 74 GLN A N 1
ATOM 621 C CA . GLN A 1 74 ? 4.303 18.474 18.989 1.00 78.56 74 GLN A CA 1
ATOM 622 C C . GLN A 1 74 ? 4.409 17.912 20.414 1.00 78.56 74 GLN A C 1
ATOM 624 O O . GLN A 1 74 ? 4.118 16.743 20.666 1.00 78.56 74 GLN A O 1
ATOM 629 N N . ARG A 1 75 ? 4.866 18.748 21.355 1.00 77.69 75 ARG A N 1
ATOM 630 C CA . ARG A 1 75 ? 4.998 18.400 22.785 1.00 77.69 75 ARG A CA 1
ATOM 631 C C . ARG A 1 75 ? 3.914 19.032 23.653 1.00 77.69 75 ARG A C 1
ATOM 633 O O . ARG A 1 75 ? 3.550 18.474 24.686 1.00 77.69 75 ARG A O 1
ATOM 640 N N . GLN A 1 76 ? 3.379 20.175 23.229 1.00 80.69 76 GLN A N 1
ATOM 641 C CA . GLN A 1 76 ? 2.291 20.859 23.920 1.00 80.69 76 GLN A CA 1
ATOM 642 C C . GLN A 1 76 ? 0.952 20.254 23.492 1.00 80.69 76 GLN A C 1
ATOM 644 O O . GLN A 1 76 ? 0.366 20.625 22.475 1.00 80.69 76 GLN A O 1
ATOM 649 N N . LEU A 1 77 ? 0.500 19.263 24.257 1.00 76.12 77 LEU A N 1
ATOM 650 C CA . LEU A 1 77 ? -0.818 18.658 24.080 1.00 76.12 77 LEU A CA 1
ATOM 651 C C . LEU A 1 77 ? -1.864 19.512 24.795 1.00 76.12 77 LEU A C 1
ATOM 653 O O . LEU A 1 77 ? -1.650 19.920 25.937 1.00 76.12 77 LEU A O 1
ATOM 657 N N . ASN A 1 78 ? -3.013 19.740 24.163 1.00 73.00 78 ASN A N 1
ATOM 658 C CA . ASN A 1 78 ? -4.149 20.367 24.828 1.00 73.00 78 ASN A CA 1
ATOM 659 C C . ASN A 1 78 ? -4.692 19.425 25.924 1.00 73.00 78 ASN A C 1
ATOM 661 O O . ASN A 1 78 ? -5.208 18.345 25.634 1.00 73.00 78 ASN A O 1
ATOM 665 N N . ARG A 1 79 ? -4.546 19.841 27.191 1.00 74.38 79 ARG A N 1
ATOM 666 C CA . ARG A 1 79 ? -4.907 19.069 28.397 1.00 74.38 79 ARG A CA 1
ATOM 667 C C . ARG A 1 79 ? -6.286 19.411 28.967 1.00 74.38 79 ARG A C 1
ATOM 669 O O . ARG A 1 79 ? -6.637 18.901 30.025 1.00 74.38 79 ARG A O 1
ATOM 676 N N . ARG A 1 80 ? -7.070 20.267 28.300 1.00 76.69 80 ARG A N 1
ATOM 677 C CA . ARG A 1 80 ? -8.360 20.751 28.826 1.00 76.69 80 ARG A CA 1
ATOM 678 C C . ARG A 1 80 ? -9.409 19.645 29.001 1.00 76.69 80 ARG A C 1
ATOM 680 O O . ARG A 1 80 ? -10.338 19.835 29.779 1.00 76.69 80 ARG A O 1
ATOM 687 N N . HIS A 1 81 ? -9.257 18.489 28.341 1.00 64.94 81 HIS A N 1
ATOM 688 C CA . HIS A 1 81 ? -10.123 17.320 28.547 1.00 64.94 81 HIS A CA 1
ATOM 689 C C . HIS A 1 81 ? -9.294 16.041 28.791 1.00 64.94 81 HIS A C 1
ATOM 691 O O . HIS A 1 81 ? -8.486 15.672 27.936 1.00 64.94 81 HIS A O 1
ATOM 697 N N . PRO A 1 82 ? -9.489 15.333 29.920 1.00 57.41 82 PRO A N 1
ATOM 698 C CA . PRO A 1 82 ? -8.634 14.214 30.343 1.00 57.41 82 PRO A CA 1
ATOM 699 C C . PRO A 1 82 ? -8.875 12.888 29.593 1.00 57.41 82 PRO A C 1
ATOM 701 O O . PRO A 1 82 ? -8.099 11.945 29.751 1.00 57.41 82 PRO A O 1
ATOM 704 N N . HIS A 1 83 ? -9.914 12.797 28.758 1.00 56.19 83 HIS A N 1
ATOM 705 C CA . HIS A 1 83 ? -10.265 11.600 27.984 1.00 56.19 83 HIS A CA 1
ATOM 706 C C . HIS A 1 83 ? -10.126 11.875 26.482 1.00 56.19 83 HIS A C 1
ATOM 708 O O . HIS A 1 83 ? -11.120 12.117 25.806 1.00 56.19 83 HIS A O 1
ATOM 714 N N . ARG A 1 84 ? -8.899 11.889 25.947 1.00 62.03 84 ARG A N 1
ATOM 715 C CA . ARG A 1 84 ? -8.666 12.164 24.518 1.00 62.03 84 ARG A CA 1
ATOM 716 C C . ARG A 1 84 ? -7.911 11.035 23.832 1.00 62.03 84 ARG A C 1
ATOM 718 O O . ARG A 1 84 ? -6.860 10.593 24.298 1.00 62.03 84 ARG A O 1
ATOM 725 N N . TYR A 1 85 ? -8.455 10.608 22.700 1.00 62.41 85 TYR A N 1
ATOM 726 C CA . TYR A 1 85 ? -7.749 9.808 21.712 1.00 62.41 85 TYR A CA 1
ATOM 727 C C . TYR A 1 85 ? -7.196 10.784 20.672 1.00 62.41 85 TYR A C 1
ATOM 729 O O . TYR A 1 85 ? -7.893 11.698 20.236 1.00 62.41 85 TYR A O 1
ATOM 737 N N . TRP A 1 86 ? -5.925 10.615 20.330 1.00 65.75 86 TRP A N 1
ATOM 738 C CA . TRP A 1 86 ? -5.248 11.443 19.341 1.00 65.75 86 TRP A CA 1
ATOM 739 C C . TRP A 1 86 ? -5.080 10.652 18.056 1.00 65.75 86 TRP A C 1
ATOM 741 O O . TRP A 1 86 ? -4.834 9.441 18.101 1.00 65.75 86 TRP A O 1
ATOM 751 N N . HIS A 1 87 ? -5.166 11.331 16.921 1.00 64.12 87 HIS A N 1
ATOM 752 C CA . HIS A 1 87 ? -4.947 10.703 15.627 1.00 64.12 87 HIS A CA 1
ATOM 753 C C . HIS A 1 87 ? -4.058 11.554 14.724 1.00 64.12 87 HIS A C 1
ATOM 755 O O . HIS A 1 87 ? -3.933 12.767 14.891 1.00 64.12 87 HIS A O 1
ATOM 761 N N . TRP A 1 88 ? -3.414 10.883 13.771 1.00 63.84 88 TRP A N 1
ATOM 762 C CA . TRP A 1 88 ? -2.647 11.536 12.717 1.00 63.84 88 TRP A CA 1
ATOM 763 C C . TRP A 1 88 ? -3.592 11.897 11.560 1.00 63.84 88 TRP A C 1
ATOM 765 O O . TRP A 1 88 ? -4.310 11.008 11.073 1.00 63.84 88 TRP A O 1
ATOM 775 N N . PRO A 1 89 ? -3.618 13.161 11.097 1.00 58.28 89 PRO A N 1
ATOM 776 C CA . PRO A 1 89 ? -4.483 13.596 10.002 1.00 58.28 89 PRO A CA 1
ATOM 777 C C . PRO A 1 89 ? -4.305 12.749 8.737 1.00 58.28 89 PRO A C 1
ATOM 779 O O . PRO A 1 89 ? -5.286 12.395 8.081 1.00 58.28 89 PRO A O 1
ATOM 782 N N . GLU A 1 90 ? -3.074 12.337 8.414 1.00 56.41 90 GLU A N 1
ATOM 783 C CA . GLU A 1 90 ? -2.780 11.515 7.235 1.00 56.41 90 GLU A CA 1
ATOM 784 C C . GLU A 1 90 ? -3.429 10.130 7.299 1.00 56.41 90 GLU A C 1
ATOM 786 O O . GLU A 1 90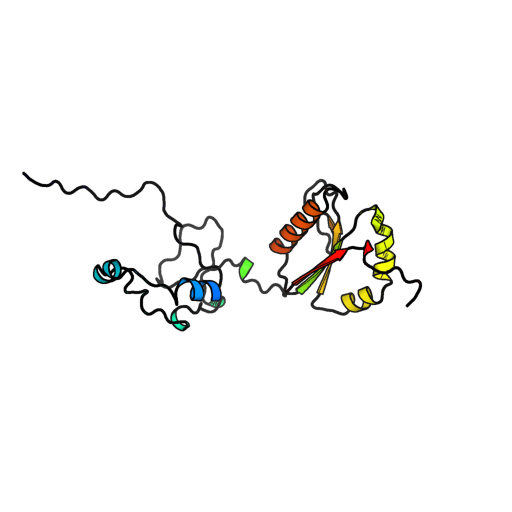 ? -3.878 9.619 6.274 1.00 56.41 90 GLU A O 1
ATOM 791 N N . ALA A 1 91 ? -3.546 9.549 8.497 1.00 54.09 91 ALA A N 1
ATOM 792 C CA . ALA A 1 91 ? -4.212 8.263 8.707 1.00 54.09 91 ALA A CA 1
ATOM 793 C C . ALA A 1 91 ? -5.740 8.343 8.515 1.00 54.09 91 ALA A C 1
ATOM 795 O O . ALA A 1 91 ? -6.412 7.316 8.410 1.00 54.09 91 ALA A O 1
ATOM 796 N N . SER A 1 92 ? -6.280 9.563 8.464 1.00 51.41 92 SER A N 1
ATOM 797 C CA . SER A 1 92 ? -7.712 9.852 8.610 1.00 51.41 92 SER A CA 1
ATOM 798 C C . SER A 1 92 ? -8.325 10.444 7.350 1.00 51.41 92 SER A C 1
ATOM 800 O O . SER A 1 92 ? -9.538 10.373 7.165 1.00 51.41 92 SER A O 1
ATOM 802 N N . LYS A 1 93 ? -7.495 10.950 6.428 1.00 53.69 93 LYS A N 1
ATOM 803 C CA . LYS A 1 93 ? -7.941 11.314 5.082 1.00 53.69 93 LYS A CA 1
ATOM 804 C C . LYS A 1 93 ? -8.585 10.090 4.423 1.00 53.69 93 LYS A C 1
ATOM 806 O O . LYS A 1 93 ? -7.983 9.011 4.341 1.00 53.69 93 LYS A O 1
ATOM 811 N N . ALA A 1 94 ? -9.811 10.261 3.934 1.00 54.34 94 ALA A N 1
ATOM 812 C CA . ALA A 1 94 ? -10.529 9.275 3.135 1.00 54.34 94 ALA A CA 1
ATOM 813 C C . ALA A 1 94 ? -9.848 9.114 1.764 1.00 54.34 94 ALA A C 1
ATOM 815 O O . ALA A 1 94 ? -10.355 9.543 0.736 1.00 54.34 94 ALA A O 1
ATOM 816 N N . ARG A 1 95 ? -8.650 8.520 1.732 1.00 59.12 95 ARG A N 1
ATOM 817 C CA . ARG A 1 95 ? -8.083 8.013 0.484 1.00 59.12 95 ARG A CA 1
ATOM 818 C C . ARG A 1 95 ? -8.972 6.843 0.046 1.00 59.12 95 ARG A C 1
ATOM 820 O O . ARG A 1 95 ? -9.202 5.951 0.869 1.00 59.12 95 ARG A O 1
ATOM 827 N N . PRO A 1 96 ? -9.501 6.831 -1.188 1.00 65.81 96 PRO A N 1
ATOM 828 C CA . PRO A 1 96 ? -10.284 5.702 -1.662 1.00 65.81 96 PRO A CA 1
ATOM 829 C C . PRO A 1 96 ? -9.419 4.449 -1.557 1.00 65.81 96 PRO A C 1
ATOM 831 O O . PRO A 1 96 ? -8.324 4.397 -2.114 1.00 65.81 96 PRO A O 1
ATOM 834 N N . SER A 1 97 ? -9.889 3.467 -0.791 1.00 79.44 97 SER A N 1
ATOM 835 C CA . SER A 1 97 ? -9.197 2.190 -0.678 1.00 79.44 97 SER A CA 1
ATOM 836 C C . SER A 1 97 ? -9.376 1.444 -1.992 1.00 79.44 97 SER A C 1
ATOM 838 O O . SER A 1 97 ? -10.502 1.107 -2.358 1.00 79.44 97 SER A O 1
ATOM 840 N N . ARG A 1 98 ? -8.282 1.235 -2.721 1.00 88.00 98 ARG A N 1
ATOM 841 C CA . ARG A 1 98 ? -8.293 0.570 -4.030 1.00 88.00 98 ARG A CA 1
ATOM 842 C C . ARG A 1 98 ? -7.603 -0.784 -3.962 1.00 88.00 98 ARG A C 1
ATOM 844 O O . ARG A 1 98 ? -6.780 -1.030 -3.078 1.00 88.00 98 ARG A O 1
ATOM 851 N N . SER A 1 99 ? -7.935 -1.664 -4.897 1.00 94.88 99 SER A N 1
ATOM 852 C CA . SER A 1 99 ? -7.061 -2.795 -5.214 1.00 94.88 99 SER A CA 1
ATOM 853 C C . SER A 1 99 ? -5.879 -2.259 -6.016 1.00 94.88 99 SER A C 1
ATOM 855 O O . SER A 1 99 ? -6.086 -1.516 -6.972 1.00 94.88 99 SER A O 1
ATOM 857 N N . VAL A 1 100 ? -4.654 -2.597 -5.629 1.00 95.62 100 VAL A N 1
ATOM 858 C CA . VAL A 1 100 ? -3.450 -2.207 -6.372 1.00 95.62 100 VAL A CA 1
ATOM 859 C C . VAL A 1 100 ? -2.914 -3.442 -7.076 1.00 95.62 100 VAL A C 1
ATOM 861 O O . VAL A 1 100 ? -2.661 -4.452 -6.425 1.00 95.62 100 VAL A O 1
ATOM 864 N N . ILE A 1 101 ? -2.761 -3.372 -8.393 1.00 96.50 101 ILE A N 1
ATOM 865 C CA . ILE A 1 101 ? -2.111 -4.405 -9.195 1.00 96.50 101 ILE A CA 1
ATOM 866 C C . ILE A 1 101 ? -0.750 -3.858 -9.602 1.00 96.50 101 ILE A C 1
ATOM 868 O O . ILE A 1 101 ? -0.672 -2.879 -10.337 1.00 96.50 101 ILE A O 1
ATOM 872 N N . CYS A 1 102 ? 0.311 -4.482 -9.113 1.00 96.69 102 CYS A N 1
ATOM 873 C CA . CYS A 1 102 ? 1.680 -4.173 -9.484 1.00 96.69 102 CYS A CA 1
ATOM 874 C C . CYS A 1 102 ? 2.111 -5.129 -10.596 1.00 96.69 102 CYS A C 1
ATOM 876 O O . CYS A 1 102 ? 2.391 -6.299 -10.330 1.00 96.69 102 CYS A O 1
ATOM 878 N N . LEU A 1 103 ? 2.144 -4.619 -11.822 1.00 94.62 103 LEU A N 1
ATOM 879 C CA . LEU A 1 103 ? 2.678 -5.294 -12.992 1.00 94.62 103 LEU A CA 1
ATOM 880 C C . LEU A 1 103 ? 4.199 -5.180 -12.966 1.00 94.62 103 LEU A C 1
ATOM 882 O O . LEU A 1 103 ? 4.766 -4.098 -13.104 1.00 94.62 103 LEU A O 1
ATOM 886 N N . TYR A 1 104 ? 4.847 -6.300 -12.708 1.00 91.88 104 TYR A N 1
ATOM 887 C CA . TYR A 1 104 ? 6.242 -6.370 -12.332 1.00 91.88 104 TYR A CA 1
ATOM 888 C C . TYR A 1 104 ? 7.053 -6.954 -13.487 1.00 91.88 104 TYR A C 1
ATOM 890 O O . TYR A 1 104 ? 6.766 -8.053 -13.955 1.00 91.88 104 TYR A O 1
ATOM 898 N N . GLY A 1 105 ? 8.073 -6.237 -13.947 1.00 86.25 105 GLY A N 1
ATOM 899 C CA . GLY A 1 105 ? 8.989 -6.749 -14.964 1.00 86.25 105 GLY A CA 1
ATOM 900 C C . GLY A 1 105 ? 10.248 -5.915 -15.073 1.00 86.25 105 GLY A C 1
ATOM 901 O O . GLY A 1 105 ? 10.425 -4.962 -14.312 1.00 86.25 105 GLY A O 1
ATOM 902 N N . CYS A 1 106 ? 11.134 -6.321 -15.971 1.00 85.69 106 CYS A N 1
ATOM 903 C CA . CYS A 1 106 ? 12.403 -5.655 -16.233 1.00 85.69 106 CYS A CA 1
ATOM 904 C C . CYS A 1 106 ? 12.523 -5.165 -17.671 1.00 85.69 106 CYS A C 1
ATOM 906 O O . CYS A 1 106 ? 11.631 -5.397 -18.483 1.00 85.69 106 CYS A O 1
ATOM 908 N N . GLU A 1 107 ? 13.617 -4.469 -17.996 1.00 83.62 107 GLU A N 1
ATOM 909 C CA . GLU A 1 107 ? 13.869 -3.948 -19.351 1.00 83.62 107 GLU A CA 1
ATOM 910 C C . GLU A 1 107 ? 13.722 -5.036 -20.425 1.00 83.62 107 GLU A C 1
ATOM 912 O O . GLU A 1 107 ? 13.078 -4.809 -21.451 1.00 83.62 107 GLU A O 1
ATOM 917 N N . ASN A 1 108 ? 14.176 -6.255 -20.120 1.00 84.88 108 ASN A N 1
ATOM 918 C CA . ASN A 1 108 ? 14.038 -7.419 -21.000 1.00 84.88 108 ASN A CA 1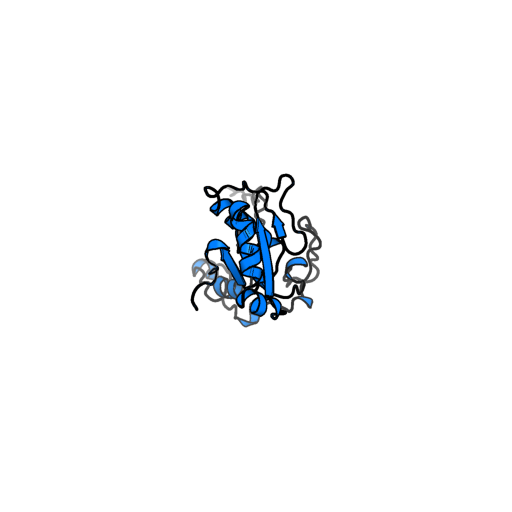
ATOM 919 C C . ASN A 1 108 ? 12.578 -7.870 -21.201 1.00 84.88 108 ASN A C 1
ATOM 921 O O . ASN A 1 108 ? 12.268 -8.484 -22.217 1.00 84.88 108 ASN A O 1
ATOM 925 N N . ASP A 1 109 ? 11.680 -7.557 -20.264 1.00 85.31 109 ASP A N 1
ATOM 926 C CA . ASP A 1 109 ? 10.254 -7.898 -20.327 1.00 85.31 109 ASP A CA 1
ATOM 927 C C . ASP A 1 109 ? 9.411 -6.782 -20.961 1.00 85.31 109 ASP A C 1
ATOM 929 O O . ASP A 1 109 ? 8.189 -6.903 -21.039 1.00 85.31 109 ASP A O 1
ATOM 933 N N . SER A 1 110 ? 10.022 -5.676 -21.397 1.00 87.06 110 SER A N 1
ATOM 934 C CA . SER A 1 110 ? 9.292 -4.508 -21.912 1.00 87.06 110 SER A CA 1
ATOM 935 C C . SER A 1 110 ? 8.351 -4.848 -23.070 1.00 87.06 110 SER A C 1
ATOM 937 O O . SER A 1 110 ? 7.220 -4.370 -23.081 1.00 87.06 110 SER A O 1
ATOM 939 N N . ALA A 1 111 ? 8.746 -5.756 -23.967 1.00 88.19 111 ALA A N 1
ATOM 940 C CA . ALA A 1 111 ? 7.898 -6.237 -25.061 1.00 88.19 111 ALA A CA 1
ATOM 941 C C . ALA A 1 111 ? 6.646 -7.010 -24.584 1.00 88.19 111 ALA A C 1
ATOM 943 O O . ALA A 1 111 ? 5.635 -7.071 -25.286 1.00 88.19 111 ALA A O 1
ATOM 944 N N . LEU A 1 112 ? 6.664 -7.580 -23.373 1.00 90.44 112 LEU A N 1
ATOM 945 C CA . LEU A 1 112 ? 5.501 -8.262 -22.794 1.00 90.44 112 LEU A CA 1
ATOM 946 C C . LEU A 1 112 ? 4.414 -7.276 -22.344 1.00 90.44 112 LEU A C 1
ATOM 948 O O . LEU A 1 112 ? 3.260 -7.681 -22.183 1.00 90.44 112 LEU A O 1
ATOM 952 N N . LEU A 1 113 ? 4.734 -5.984 -22.187 1.00 90.94 113 LEU A N 1
ATOM 953 C CA . LEU A 1 113 ? 3.725 -4.960 -21.907 1.00 90.94 113 LEU A CA 1
ATOM 954 C C . LEU A 1 113 ? 2.692 -4.874 -23.031 1.00 90.94 113 LEU A C 1
ATOM 956 O O . LEU A 1 113 ? 1.500 -4.810 -22.743 1.00 90.94 113 LEU A O 1
ATOM 960 N N . ASP A 1 114 ? 3.121 -4.927 -24.292 1.00 90.31 114 ASP A N 1
ATOM 961 C CA . ASP A 1 114 ? 2.206 -4.848 -25.436 1.00 90.31 114 ASP A CA 1
ATOM 962 C C . ASP A 1 114 ? 1.262 -6.052 -25.475 1.00 90.31 114 ASP A C 1
ATOM 964 O O . ASP A 1 114 ? 0.059 -5.913 -25.725 1.00 90.31 114 ASP A O 1
ATOM 968 N N . THR A 1 115 ? 1.781 -7.231 -25.117 1.00 90.25 115 THR A N 1
ATOM 969 C CA . THR A 1 115 ? 0.966 -8.440 -24.936 1.00 90.25 115 THR A CA 1
ATOM 970 C C . THR A 1 115 ? -0.063 -8.235 -23.826 1.00 90.25 115 THR A C 1
ATOM 972 O O . THR A 1 115 ? -1.248 -8.516 -24.017 1.00 90.25 115 THR A O 1
ATOM 975 N N . PHE A 1 116 ? 0.357 -7.714 -22.670 1.00 93.50 116 PHE A N 1
ATOM 976 C CA . PHE A 1 116 ? -0.553 -7.441 -21.563 1.00 93.50 116 PHE A CA 1
ATOM 977 C C . PHE A 1 116 ? -1.638 -6.430 -21.951 1.00 93.50 116 PHE A C 1
ATOM 979 O O . PHE A 1 116 ? -2.818 -6.689 -21.710 1.00 93.50 116 PHE A O 1
ATOM 986 N N . TYR A 1 117 ? -1.276 -5.318 -22.589 1.00 93.19 117 TYR A N 1
ATOM 987 C CA . TYR A 1 117 ? -2.225 -4.280 -22.997 1.00 93.19 117 TYR A CA 1
ATOM 988 C C . TYR A 1 117 ? -3.157 -4.709 -24.127 1.00 93.19 117 TYR A C 1
ATOM 990 O O . TYR A 1 117 ? -4.234 -4.136 -24.277 1.00 93.19 117 TYR A O 1
ATOM 998 N N . SER A 1 118 ? -2.803 -5.760 -24.857 1.00 91.50 118 SER A N 1
ATOM 999 C CA . SER A 1 118 ? -3.683 -6.393 -25.842 1.00 91.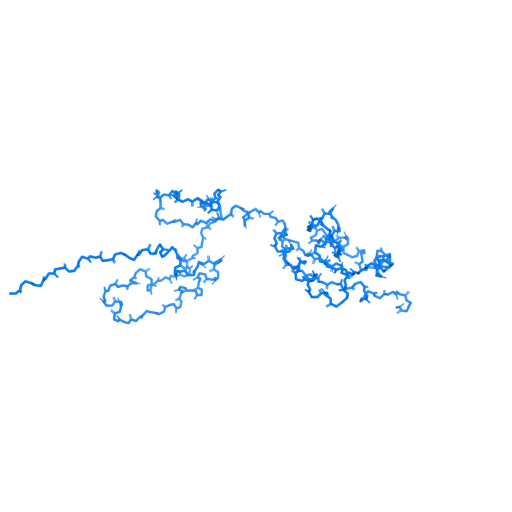50 118 SER A CA 1
ATOM 1000 C C . SER A 1 118 ? -4.536 -7.523 -25.243 1.00 91.50 118 SER A C 1
ATOM 1002 O O . SER A 1 118 ? -5.364 -8.114 -25.934 1.00 91.50 118 SER A O 1
ATOM 1004 N N . SER A 1 119 ? -4.357 -7.851 -23.958 1.00 91.12 119 SER A N 1
ATOM 1005 C CA . SER A 1 119 ? -5.003 -9.007 -23.332 1.00 91.12 119 SER A CA 1
ATOM 1006 C C . SER A 1 119 ? -6.439 -8.728 -22.844 1.00 91.12 119 SER A C 1
ATOM 1008 O O . SER A 1 119 ? -6.779 -7.605 -22.446 1.00 91.12 119 SER A O 1
ATOM 1010 N N . PRO A 1 120 ? -7.291 -9.772 -22.742 1.00 93.00 120 PRO A N 1
ATOM 1011 C CA . PRO A 1 120 ? -8.582 -9.671 -22.058 1.00 93.00 120 PRO A CA 1
ATOM 1012 C C . PRO A 1 120 ? -8.452 -9.230 -20.592 1.00 93.00 120 PRO A C 1
ATOM 1014 O O . PRO A 1 120 ? -9.315 -8.520 -20.075 1.00 93.00 120 PRO A O 1
ATOM 1017 N N . LEU A 1 121 ? -7.355 -9.607 -19.926 1.00 91.88 121 LEU A N 1
ATOM 1018 C CA . LEU A 1 121 ? -7.091 -9.242 -18.536 1.00 91.88 121 LEU A CA 1
ATOM 1019 C C . LEU A 1 121 ? -6.942 -7.725 -18.365 1.00 91.88 121 LEU A C 1
ATOM 1021 O O . LEU A 1 121 ? -7.523 -7.159 -17.439 1.00 91.88 121 LEU A O 1
ATOM 1025 N N . TRP A 1 122 ? -6.226 -7.052 -19.268 1.00 94.31 122 TRP A N 1
ATOM 1026 C CA . TRP A 1 122 ? -6.137 -5.591 -19.255 1.00 94.31 122 TRP A CA 1
ATOM 1027 C C . TRP A 1 122 ? -7.514 -4.937 -19.398 1.00 94.31 122 TRP A C 1
ATOM 1029 O O . TRP A 1 122 ? -7.842 -4.022 -18.640 1.00 94.31 122 TRP A O 1
ATOM 1039 N N . THR A 1 123 ? -8.347 -5.444 -20.312 1.00 93.50 123 THR A N 1
ATOM 1040 C CA . THR A 1 123 ? -9.714 -4.937 -20.508 1.00 93.50 123 THR A CA 1
ATOM 1041 C C . THR A 1 123 ? -10.529 -5.035 -19.217 1.00 93.50 123 THR A C 1
ATOM 1043 O O . THR A 1 123 ? -11.169 -4.059 -18.819 1.00 93.50 123 THR A O 1
ATOM 1046 N N . LEU A 1 124 ? -10.439 -6.169 -18.512 1.00 93.81 124 LEU A N 1
ATOM 1047 C CA . LEU A 1 124 ? -11.088 -6.361 -17.213 1.00 93.81 124 LEU A CA 1
ATOM 1048 C C . LEU A 1 124 ? -10.558 -5.384 -16.156 1.00 93.81 124 LEU A C 1
ATOM 1050 O O . LEU A 1 124 ? -11.350 -4.762 -15.451 1.00 93.81 124 LEU A O 1
ATOM 1054 N N . ILE A 1 125 ? -9.236 -5.218 -16.045 1.00 93.94 125 ILE A N 1
ATOM 1055 C CA . ILE A 1 125 ? -8.615 -4.321 -15.058 1.00 93.94 125 ILE A CA 1
ATOM 1056 C C . ILE A 1 125 ? -9.020 -2.864 -15.313 1.00 93.94 125 ILE A C 1
ATOM 1058 O O . ILE A 1 125 ? -9.433 -2.175 -14.381 1.00 93.94 125 ILE A O 1
ATOM 1062 N N . ARG A 1 126 ? -8.961 -2.393 -16.564 1.00 94.25 126 ARG A N 1
ATOM 1063 C CA . ARG A 1 126 ? -9.264 -1.000 -16.933 1.00 94.25 126 ARG A CA 1
ATOM 1064 C C . ARG A 1 126 ? -10.718 -0.606 -16.652 1.00 94.25 126 ARG A C 1
ATOM 1066 O O . ARG A 1 126 ? -10.988 0.558 -16.364 1.00 94.25 126 ARG A O 1
ATOM 1073 N N . GLN A 1 127 ? -11.661 -1.545 -16.728 1.00 95.00 127 GLN A N 1
ATOM 1074 C CA . GLN A 1 127 ? -13.076 -1.279 -16.435 1.00 95.00 127 GLN A CA 1
ATOM 1075 C C . GLN A 1 127 ? -13.356 -1.094 -14.932 1.00 95.00 127 GLN A C 1
ATOM 1077 O O . GLN A 1 127 ? -14.401 -0.557 -14.551 1.00 95.00 127 GLN A O 1
ATOM 1082 N N . ARG A 1 128 ? -12.428 -1.495 -14.055 1.00 94.31 128 ARG A N 1
ATOM 1083 C CA . ARG A 1 128 ? -12.595 -1.403 -12.603 1.00 94.31 128 ARG A CA 1
ATOM 1084 C C . ARG A 1 128 ? -12.195 -0.030 -12.064 1.00 94.31 128 ARG A C 1
ATOM 1086 O O . ARG A 1 128 ? -11.021 0.272 -11.884 1.00 94.31 128 ARG A O 1
ATOM 1093 N N . LYS A 1 129 ? -13.192 0.774 -11.679 1.00 91.56 129 LYS A N 1
ATOM 1094 C CA . LYS A 1 129 ? -12.993 2.100 -11.050 1.00 91.56 129 LYS A CA 1
ATOM 1095 C C . LYS A 1 129 ? -12.292 2.046 -9.680 1.00 91.56 129 LYS A C 1
ATOM 1097 O O . LYS A 1 129 ? -11.772 3.057 -9.211 1.00 91.56 129 LYS A O 1
ATOM 1102 N N . ASP A 1 130 ? -12.295 0.883 -9.028 1.00 92.12 130 ASP A N 1
ATOM 1103 C CA . ASP A 1 130 ? -11.702 0.638 -7.708 1.00 92.12 130 ASP A CA 1
ATOM 1104 C C . ASP A 1 130 ? -10.279 0.059 -7.773 1.00 92.12 130 ASP A C 1
ATOM 1106 O O . ASP A 1 130 ? -9.744 -0.366 -6.747 1.00 92.12 130 ASP A O 1
ATOM 1110 N N . THR A 1 131 ? -9.673 0.006 -8.962 1.00 94.56 131 THR A N 1
ATOM 1111 C CA . THR A 1 131 ? -8.381 -0.647 -9.188 1.00 94.56 131 THR A CA 1
ATOM 1112 C C . THR A 1 131 ? -7.353 0.344 -9.722 1.00 94.56 131 THR A C 1
ATOM 1114 O O . THR A 1 131 ? -7.638 1.141 -10.610 1.00 94.56 131 THR A O 1
ATOM 1117 N N . LEU A 1 132 ? -6.151 0.311 -9.151 1.00 93.25 132 LEU A N 1
ATOM 1118 C CA . LEU A 1 132 ? -4.976 1.023 -9.643 1.00 93.25 132 LEU A CA 1
ATOM 1119 C C . LEU A 1 132 ? -4.004 -0.005 -10.220 1.00 93.25 132 LEU A C 1
ATOM 1121 O O . LEU A 1 132 ? -3.587 -0.913 -9.505 1.00 93.25 132 LEU A O 1
ATOM 1125 N N . LEU A 1 133 ? -3.642 0.151 -11.489 1.00 95.62 133 LEU A N 1
ATOM 1126 C CA . LEU A 1 133 ? -2.555 -0.601 -12.105 1.00 95.62 133 LEU A CA 1
ATOM 1127 C C . LEU A 1 133 ? -1.268 0.227 -12.013 1.00 95.62 133 LEU A C 1
ATOM 1129 O O . LEU A 1 133 ? -1.269 1.398 -12.388 1.00 95.62 133 LEU A O 1
ATOM 1133 N N . LEU A 1 134 ? -0.196 -0.390 -11.528 1.00 95.69 134 LEU A N 1
ATOM 1134 C CA . LEU A 1 134 ? 1.142 0.182 -11.442 1.00 95.69 134 LEU A CA 1
ATOM 1135 C C . LEU A 1 134 ? 2.112 -0.685 -12.230 1.00 95.69 134 LEU A C 1
ATOM 1137 O O . LEU A 1 134 ? 2.236 -1.871 -11.941 1.00 95.69 134 LEU A O 1
ATOM 1141 N N . GLU A 1 135 ? 2.838 -0.098 -13.169 1.00 95.81 135 GLU A N 1
ATOM 1142 C CA . GLU A 1 135 ? 4.015 -0.746 -13.743 1.00 95.81 135 GLU A CA 1
ATOM 1143 C C . GLU A 1 135 ? 5.199 -0.542 -12.795 1.00 95.81 135 GLU A C 1
ATOM 1145 O O . GLU A 1 135 ? 5.484 0.593 -12.421 1.00 95.81 135 GLU A O 1
ATOM 1150 N N . VAL A 1 136 ? 5.892 -1.607 -12.393 1.00 95.88 136 VAL A N 1
ATOM 1151 C CA . VAL A 1 136 ? 6.966 -1.536 -11.391 1.00 95.88 136 VAL A CA 1
ATOM 1152 C C . VAL A 1 136 ? 8.312 -1.894 -12.007 1.00 95.88 136 VAL A C 1
ATOM 1154 O O . VAL A 1 136 ? 8.579 -3.049 -12.341 1.00 95.88 136 VAL A O 1
ATOM 1157 N N . TRP A 1 137 ? 9.184 -0.892 -12.064 1.00 93.38 137 TRP A N 1
ATOM 1158 C CA . TRP A 1 137 ? 10.516 -0.934 -12.660 1.00 93.38 137 TRP A CA 1
ATOM 1159 C C . TRP A 1 137 ? 11.562 -0.578 -11.604 1.00 93.38 137 TRP A C 1
ATOM 1161 O O . TRP A 1 137 ? 11.241 0.047 -10.596 1.00 93.38 137 TRP A O 1
ATOM 1171 N N . GLY A 1 138 ? 12.795 -1.028 -11.771 1.00 93.06 138 GLY A N 1
ATOM 1172 C CA . GLY A 1 138 ? 13.953 -0.535 -11.031 1.00 93.06 138 GLY A CA 1
ATOM 1173 C C . GLY A 1 138 ? 14.794 0.374 -11.929 1.00 93.06 138 GLY A C 1
ATOM 1174 O O . GLY A 1 138 ? 14.370 0.768 -13.013 1.00 93.06 138 GLY A O 1
ATOM 1175 N N . GLY A 1 139 ? 15.986 0.725 -11.459 1.00 91.81 139 GLY A N 1
ATOM 1176 C CA . GLY A 1 139 ? 16.970 1.502 -12.207 1.00 91.81 139 GLY A CA 1
ATOM 1177 C C . GLY A 1 139 ? 16.914 3.014 -11.989 1.00 91.81 139 GLY A C 1
ATOM 1178 O O . GLY A 1 139 ? 17.647 3.736 -12.658 1.00 91.81 139 GLY A O 1
ATOM 1179 N N . SER A 1 140 ? 16.096 3.526 -11.060 1.00 91.12 140 SER A N 1
ATOM 1180 C CA . SER A 1 140 ? 16.106 4.968 -10.783 1.00 91.12 140 SER A CA 1
ATOM 1181 C C . SER A 1 140 ? 17.407 5.404 -10.106 1.00 91.12 140 SER A C 1
ATOM 1183 O O . SER A 1 140 ? 17.867 4.761 -9.166 1.00 91.12 140 SER A O 1
ATOM 1185 N N . THR A 1 141 ? 17.962 6.540 -10.534 1.00 90.19 141 THR A N 1
ATOM 1186 C CA . THR A 1 141 ? 19.189 7.143 -9.980 1.00 90.19 141 THR A CA 1
ATOM 1187 C C . THR A 1 141 ? 18.926 8.280 -8.990 1.00 90.19 141 THR A C 1
ATOM 1189 O O . THR A 1 141 ? 19.849 8.736 -8.320 1.00 90.19 141 THR A O 1
ATOM 1192 N N . SER A 1 142 ? 17.679 8.747 -8.872 1.00 90.06 142 SER A N 1
ATOM 1193 C CA . SER A 1 142 ? 17.314 9.944 -8.089 1.00 90.06 142 SER A CA 1
ATOM 1194 C C . SER A 1 142 ? 16.202 9.691 -7.062 1.00 90.06 142 SER A C 1
ATOM 1196 O O . SER A 1 142 ? 15.495 10.608 -6.651 1.00 90.06 142 SER A O 1
ATOM 1198 N N . GLY A 1 143 ? 16.066 8.441 -6.606 1.00 92.69 143 GLY A N 1
ATOM 1199 C CA . GLY A 1 143 ? 15.017 8.018 -5.670 1.00 92.69 143 GLY A CA 1
ATOM 1200 C C . GLY A 1 143 ? 13.814 7.382 -6.369 1.00 92.69 143 GLY A C 1
ATOM 1201 O O . GLY A 1 143 ? 13.805 7.226 -7.584 1.00 92.69 143 GLY A O 1
ATOM 1202 N N . ASP A 1 144 ? 12.803 6.965 -5.610 1.00 95.06 144 ASP A N 1
ATOM 1203 C CA . ASP A 1 144 ? 11.607 6.354 -6.201 1.00 95.06 144 ASP A CA 1
ATOM 1204 C C . ASP A 1 144 ? 10.793 7.414 -6.963 1.00 95.06 144 ASP A C 1
ATOM 1206 O O . ASP A 1 144 ? 10.436 8.447 -6.394 1.00 95.06 144 ASP A O 1
ATOM 1210 N N . GLN A 1 145 ? 10.474 7.152 -8.230 1.00 95.19 145 GLN A N 1
ATOM 1211 C CA . GLN A 1 145 ? 9.734 8.065 -9.103 1.00 95.19 145 GLN A CA 1
ATOM 1212 C C . GLN A 1 145 ? 8.400 7.453 -9.525 1.00 95.19 145 GLN A C 1
ATOM 1214 O O . GLN A 1 145 ? 8.337 6.271 -9.853 1.00 95.19 145 GLN A O 1
ATOM 1219 N N . PHE A 1 146 ? 7.340 8.261 -9.540 1.00 94.62 146 PHE A N 1
ATOM 1220 C CA . PHE A 1 146 ? 6.017 7.843 -9.998 1.00 94.62 146 PHE A CA 1
ATOM 1221 C C . PHE A 1 146 ? 5.407 8.896 -10.921 1.00 94.62 146 PHE A C 1
ATOM 1223 O O . PHE A 1 146 ? 5.260 10.048 -10.519 1.00 94.62 146 PHE A O 1
ATOM 1230 N N . ASP A 1 147 ? 5.026 8.495 -12.133 1.00 92.06 147 ASP A N 1
ATOM 1231 C CA . ASP A 1 147 ? 4.488 9.393 -13.170 1.00 92.06 147 ASP A CA 1
ATOM 1232 C C . ASP A 1 147 ? 2.957 9.311 -13.340 1.00 92.06 147 ASP A C 1
ATOM 1234 O O . ASP A 1 147 ? 2.384 9.914 -14.245 1.00 92.06 147 ASP A O 1
ATOM 1238 N N . GLY A 1 148 ? 2.276 8.560 -12.469 1.00 88.06 148 GLY A N 1
ATOM 1239 C CA . GLY A 1 148 ? 0.839 8.285 -12.565 1.00 88.06 148 GLY A CA 1
ATOM 1240 C C . GLY A 1 148 ? 0.507 6.872 -13.048 1.00 88.06 148 GLY A C 1
ATOM 1241 O O . GLY A 1 148 ? -0.605 6.401 -12.800 1.00 88.06 148 GLY A O 1
ATOM 1242 N N . ARG A 1 149 ? 1.463 6.163 -13.659 1.00 90.56 149 ARG A N 1
ATOM 1243 C CA . ARG A 1 149 ? 1.299 4.775 -14.122 1.00 90.56 149 ARG A CA 1
ATOM 1244 C C . ARG A 1 149 ? 2.507 3.905 -13.801 1.00 90.56 149 ARG A C 1
ATOM 1246 O O . ARG A 1 149 ? 2.341 2.761 -13.379 1.00 90.56 149 ARG A O 1
ATOM 1253 N N . ARG A 1 150 ? 3.706 4.441 -13.993 1.00 94.19 150 ARG A N 1
ATOM 1254 C CA . ARG A 1 150 ? 4.974 3.756 -13.806 1.00 94.19 150 ARG A CA 1
ATOM 1255 C C . ARG A 1 150 ? 5.630 4.203 -12.511 1.00 94.19 150 ARG A C 1
ATOM 1257 O O . ARG A 1 150 ? 5.811 5.392 -12.269 1.00 94.19 150 ARG A O 1
ATOM 1264 N N . LEU A 1 151 ? 5.976 3.223 -11.687 1.00 96.19 151 LEU A N 1
ATOM 1265 C CA . LEU A 1 151 ? 6.796 3.358 -10.495 1.00 96.19 151 LEU A CA 1
ATOM 1266 C C . LEU A 1 151 ? 8.205 2.848 -10.811 1.00 96.19 151 LEU A C 1
ATOM 1268 O O . LEU A 1 151 ? 8.405 1.640 -10.952 1.00 96.19 151 LEU A O 1
ATOM 1272 N N . THR A 1 152 ? 9.173 3.758 -10.884 1.00 95.25 152 THR A N 1
ATOM 1273 C CA . THR A 1 152 ? 10.593 3.432 -11.063 1.00 95.25 152 THR A CA 1
ATOM 1274 C C . THR A 1 152 ? 11.296 3.530 -9.716 1.00 95.25 152 THR A C 1
ATOM 1276 O O . THR A 1 152 ? 11.439 4.607 -9.141 1.00 95.25 152 THR A O 1
ATOM 1279 N N . LEU A 1 153 ? 11.707 2.386 -9.186 1.00 96.06 153 LEU A N 1
ATOM 1280 C CA . LEU A 1 153 ? 12.291 2.243 -7.861 1.00 96.06 153 LEU A CA 1
ATOM 1281 C C . LEU A 1 153 ? 13.797 2.494 -7.891 1.00 96.06 153 LEU A C 1
ATOM 1283 O O . LEU A 1 153 ? 14.485 2.125 -8.848 1.00 96.06 153 LEU A O 1
ATOM 1287 N N . ASN A 1 154 ? 14.321 3.063 -6.805 1.00 94.50 154 ASN A N 1
ATOM 1288 C CA . ASN A 1 154 ? 15.762 3.188 -6.588 1.00 94.50 154 ASN A CA 1
ATOM 1289 C C . ASN A 1 154 ? 16.359 1.845 -6.135 1.00 94.50 154 ASN A C 1
ATOM 1291 O O . ASN A 1 154 ? 16.771 1.656 -4.989 1.00 94.50 154 ASN A O 1
ATOM 1295 N N . THR A 1 155 ? 16.323 0.876 -7.041 1.00 91.19 155 THR A N 1
ATOM 1296 C CA . THR A 1 155 ? 16.890 -0.463 -6.877 1.00 91.19 155 THR A CA 1
ATOM 1297 C C . THR A 1 155 ? 17.567 -0.869 -8.177 1.00 91.19 155 THR A C 1
ATOM 1299 O O . THR A 1 155 ? 17.028 -0.534 -9.229 1.00 91.19 155 THR A O 1
ATOM 1302 N N . PRO A 1 156 ? 18.677 -1.623 -8.158 1.00 85.88 156 PRO A N 1
ATOM 1303 C CA . PRO A 1 156 ? 19.304 -2.093 -9.390 1.00 85.88 156 PRO A CA 1
ATOM 1304 C C . PRO A 1 156 ? 18.341 -2.918 -10.252 1.00 85.88 156 PRO A C 1
ATOM 1306 O O . PRO A 1 156 ? 17.603 -3.757 -9.727 1.00 85.88 156 PRO A O 1
ATOM 1309 N N . GLU A 1 157 ? 18.386 -2.729 -11.572 1.00 83.56 157 GLU A N 1
ATOM 1310 C CA . GLU A 1 157 ? 17.648 -3.572 -12.517 1.00 83.56 157 GLU A CA 1
ATOM 1311 C C . GLU A 1 157 ? 18.413 -4.887 -12.725 1.00 83.56 157 GLU A C 1
ATOM 1313 O O . GLU A 1 157 ? 19.163 -5.073 -13.679 1.00 83.56 157 GLU A O 1
ATOM 1318 N N . ASN A 1 158 ? 18.307 -5.789 -11.746 1.00 79.19 158 ASN A N 1
ATOM 1319 C CA . ASN A 1 158 ? 19.020 -7.063 -11.738 1.00 79.19 158 ASN A CA 1
ATOM 1320 C C . ASN A 1 158 ? 18.127 -8.185 -11.198 1.00 79.19 158 ASN A C 1
ATOM 1322 O O . ASN A 1 158 ? 17.618 -8.112 -10.077 1.00 79.19 158 ASN A O 1
ATOM 1326 N N . TYR A 1 159 ? 18.012 -9.274 -11.960 1.00 73.88 159 TYR A N 1
ATOM 1327 C CA . TYR A 1 159 ? 17.203 -10.444 -11.606 1.00 73.88 159 TYR A CA 1
ATOM 1328 C C . TYR A 1 159 ? 17.649 -11.130 -10.299 1.00 73.88 159 TYR A C 1
ATOM 1330 O O . TYR A 1 159 ? 16.857 -11.741 -9.586 1.00 73.88 159 TYR A O 1
ATOM 1338 N N . ARG A 1 160 ? 18.920 -10.993 -9.910 1.00 77.06 160 ARG A N 1
ATOM 1339 C CA . ARG A 1 160 ? 19.423 -11.504 -8.623 1.00 77.06 160 ARG A CA 1
ATOM 1340 C C . ARG A 1 160 ? 18.953 -10.676 -7.423 1.00 77.06 160 ARG A C 1
ATOM 1342 O O . ARG A 1 160 ? 19.136 -11.102 -6.288 1.00 77.06 160 ARG A O 1
ATOM 1349 N N . GLN A 1 161 ? 18.356 -9.506 -7.655 1.00 82.19 161 GLN A N 1
ATOM 1350 C CA . GLN A 1 161 ? 17.913 -8.568 -6.621 1.00 82.19 161 GLN A CA 1
ATOM 1351 C C . GLN A 1 161 ? 16.406 -8.261 -6.684 1.00 82.19 161 GLN A C 1
ATOM 1353 O O . GLN A 1 161 ? 15.946 -7.263 -6.128 1.00 82.19 161 GLN A O 1
ATOM 1358 N N . LEU A 1 162 ? 15.598 -9.137 -7.294 1.00 82.19 162 LEU A N 1
ATOM 1359 C CA . LEU A 1 162 ? 14.138 -8.953 -7.360 1.00 82.19 162 LEU A CA 1
ATOM 1360 C C . LEU A 1 162 ? 13.479 -8.837 -5.978 1.00 82.19 162 LEU A C 1
ATOM 1362 O O . LEU A 1 162 ? 12.475 -8.140 -5.810 1.00 82.19 162 LEU A O 1
ATOM 1366 N N . SER A 1 163 ? 14.051 -9.478 -4.959 1.00 86.81 163 SER A N 1
ATOM 1367 C CA . SER A 1 163 ? 13.592 -9.343 -3.574 1.00 86.81 163 SER A CA 1
ATOM 1368 C C . SER A 1 163 ? 13.713 -7.903 -3.064 1.00 86.81 163 SER A C 1
ATOM 1370 O O . SER A 1 163 ? 12.800 -7.418 -2.396 1.00 86.81 163 SER A O 1
ATOM 1372 N N . LEU A 1 164 ? 14.779 -7.185 -3.436 1.00 88.31 164 LEU A N 1
ATOM 1373 C CA . LEU A 1 164 ? 14.994 -5.788 -3.060 1.00 88.31 164 LEU A CA 1
ATOM 1374 C C . LEU A 1 164 ? 13.985 -4.868 -3.752 1.00 88.31 164 LEU A C 1
ATOM 1376 O O . LEU A 1 164 ? 13.333 -4.065 -3.087 1.00 88.31 164 LEU A O 1
ATOM 1380 N N . LYS A 1 165 ? 13.787 -5.041 -5.063 1.00 91.62 165 LYS A N 1
ATOM 1381 C CA . LYS A 1 165 ? 12.770 -4.308 -5.833 1.00 91.62 165 LYS A CA 1
ATOM 1382 C C . LYS A 1 165 ? 11.357 -4.589 -5.305 1.00 91.62 165 LYS A C 1
ATOM 1384 O O . LYS A 1 165 ? 10.560 -3.670 -5.146 1.00 91.62 165 LYS A O 1
ATOM 1389 N N . THR A 1 166 ? 11.055 -5.833 -4.925 1.00 92.38 166 THR A N 1
ATOM 1390 C CA . THR A 1 166 ? 9.774 -6.190 -4.283 1.00 92.38 166 THR A CA 1
ATOM 1391 C C . THR A 1 166 ? 9.609 -5.511 -2.920 1.00 92.38 166 THR A C 1
ATOM 1393 O O . THR A 1 166 ? 8.555 -4.942 -2.638 1.00 92.38 166 THR A O 1
ATOM 1396 N N . LEU A 1 167 ? 10.642 -5.523 -2.073 1.00 92.19 167 LEU A N 1
ATOM 1397 C CA . LEU A 1 167 ? 10.608 -4.851 -0.772 1.00 92.19 167 LEU A CA 1
ATOM 1398 C C . LEU A 1 167 ? 10.403 -3.338 -0.926 1.00 92.19 167 LEU A C 1
ATOM 1400 O O . LEU A 1 167 ? 9.598 -2.750 -0.200 1.00 92.19 167 LEU A O 1
ATOM 1404 N N . GLN A 1 168 ? 11.103 -2.716 -1.873 1.00 93.19 168 GLN A N 1
ATOM 1405 C CA . GLN A 1 168 ? 10.995 -1.283 -2.125 1.00 93.19 168 GLN A CA 1
ATOM 1406 C C . GLN A 1 168 ? 9.607 -0.911 -2.671 1.00 93.19 168 GLN A C 1
ATOM 1408 O O . GLN A 1 168 ? 8.992 0.030 -2.169 1.00 93.19 168 GLN A O 1
ATOM 1413 N N . MET A 1 169 ? 9.046 -1.713 -3.584 1.00 94.94 169 MET A N 1
ATOM 1414 C CA . MET A 1 169 ? 7.660 -1.580 -4.052 1.00 94.94 169 MET A CA 1
ATOM 1415 C C . MET A 1 169 ? 6.662 -1.610 -2.886 1.00 94.94 169 MET A C 1
ATOM 1417 O O . MET A 1 169 ? 5.784 -0.750 -2.800 1.00 94.94 169 MET A O 1
ATOM 1421 N N . LEU A 1 170 ? 6.791 -2.581 -1.973 1.00 93.50 170 LEU A N 1
ATOM 1422 C CA . LEU A 1 170 ? 5.897 -2.714 -0.817 1.00 93.50 170 LEU A CA 1
ATOM 1423 C C . LEU A 1 170 ? 5.998 -1.507 0.123 1.00 93.50 170 LEU A C 1
ATOM 1425 O O . LEU A 1 170 ? 4.974 -1.012 0.600 1.00 93.50 170 LEU A O 1
ATOM 1429 N N . ARG A 1 171 ? 7.217 -1.010 0.370 1.00 91.00 171 ARG A N 1
ATOM 1430 C CA . ARG A 1 171 ? 7.451 0.195 1.180 1.00 91.00 171 ARG A CA 1
ATOM 1431 C C . ARG A 1 171 ? 6.803 1.423 0.553 1.00 91.00 171 ARG A C 1
ATOM 1433 O O . ARG A 1 171 ? 6.098 2.146 1.254 1.00 91.00 171 ARG A O 1
ATOM 1440 N N . TRP A 1 172 ? 7.003 1.624 -0.747 1.00 94.19 172 TRP A N 1
ATOM 1441 C CA . TRP A 1 172 ? 6.414 2.741 -1.476 1.00 94.19 172 TRP A CA 1
ATOM 1442 C C . TRP A 1 172 ? 4.883 2.672 -1.448 1.00 94.19 172 TRP A C 1
ATOM 1444 O O . TRP A 1 172 ? 4.237 3.611 -0.988 1.00 94.19 172 TRP A O 1
ATOM 1454 N N . CYS A 1 173 ? 4.293 1.525 -1.806 1.00 91.25 173 CYS A N 1
ATOM 1455 C CA . CYS A 1 173 ? 2.838 1.351 -1.810 1.00 91.25 173 CYS A CA 1
ATOM 1456 C C . CYS A 1 173 ? 2.231 1.580 -0.421 1.00 91.25 173 CYS A C 1
ATOM 1458 O O . CYS A 1 173 ? 1.205 2.241 -0.303 1.00 91.25 173 CYS A O 1
ATOM 1460 N N . SER A 1 174 ? 2.874 1.083 0.642 1.00 86.31 174 SER A N 1
ATOM 1461 C CA . SER A 1 174 ? 2.396 1.279 2.015 1.00 86.31 174 SER A CA 1
ATOM 1462 C C . SER A 1 174 ? 2.464 2.734 2.488 1.00 86.31 174 SER A C 1
ATOM 1464 O O . SER A 1 174 ? 1.740 3.087 3.420 1.00 86.31 174 SER A O 1
ATOM 1466 N N . ARG A 1 175 ? 3.358 3.549 1.920 1.00 85.69 175 ARG A N 1
ATOM 1467 C CA . ARG A 1 175 ? 3.528 4.961 2.285 1.00 85.69 175 ARG A CA 1
ATOM 1468 C C . ARG A 1 175 ? 2.597 5.859 1.472 1.00 85.69 175 ARG A C 1
ATOM 1470 O O . ARG A 1 175 ? 1.910 6.714 2.032 1.00 85.69 175 ARG A O 1
ATOM 1477 N N . GLU A 1 176 ? 2.542 5.633 0.164 1.00 87.25 176 GLU A N 1
ATOM 1478 C CA . GLU A 1 176 ? 1.841 6.520 -0.765 1.00 87.25 176 GLU A CA 1
ATOM 1479 C C . GLU A 1 176 ? 0.363 6.155 -0.938 1.00 87.25 176 GLU A C 1
ATOM 1481 O O . GLU A 1 176 ? -0.488 7.032 -1.113 1.00 87.25 176 GLU A O 1
ATOM 1486 N N . LEU A 1 177 ? 0.004 4.873 -0.824 1.00 86.56 177 LEU A N 1
ATOM 1487 C CA . LEU A 1 177 ? -1.330 4.390 -1.170 1.00 86.56 177 LEU A CA 1
ATOM 1488 C C . LEU A 1 177 ? -2.118 3.916 0.050 1.00 86.56 177 LEU A C 1
ATOM 1490 O O . LEU A 1 177 ? -1.593 3.337 0.998 1.00 86.56 177 LEU A O 1
ATOM 1494 N N . ARG A 1 178 ? -3.439 4.112 -0.009 1.00 83.50 178 ARG A N 1
ATOM 1495 C CA . ARG A 1 178 ? -4.389 3.406 0.855 1.00 83.50 178 ARG A CA 1
ATOM 1496 C C . ARG A 1 178 ? -5.013 2.298 0.025 1.00 83.50 178 ARG A C 1
ATOM 1498 O O . ARG A 1 178 ? -5.738 2.564 -0.929 1.00 83.50 178 ARG A O 1
ATOM 1505 N N . MET A 1 179 ? -4.694 1.062 0.371 1.00 88.62 179 MET A N 1
ATOM 1506 C CA . MET A 1 179 ? -5.037 -0.101 -0.440 1.00 88.62 179 MET A CA 1
ATOM 1507 C C . MET A 1 179 ? -5.846 -1.118 0.360 1.00 88.62 179 MET A C 1
ATOM 1509 O O . MET A 1 179 ? -5.597 -1.329 1.547 1.00 88.62 179 MET A O 1
ATOM 1513 N N . LYS A 1 180 ? -6.819 -1.749 -0.304 1.00 88.12 180 LYS A N 1
ATOM 1514 C CA . LYS A 1 180 ? -7.577 -2.890 0.232 1.00 88.12 180 LYS A CA 1
ATOM 1515 C C . LYS A 1 180 ? -6.745 -4.165 0.133 1.00 88.12 180 LYS A C 1
ATOM 1517 O O . LYS A 1 180 ? -6.751 -4.985 1.043 1.00 88.12 180 LYS A O 1
ATOM 1522 N N . GLN A 1 181 ? -6.056 -4.305 -0.992 1.00 92.50 181 GLN A N 1
ATOM 1523 C CA . GLN A 1 181 ? -5.194 -5.425 -1.328 1.00 92.50 181 GLN A CA 1
ATOM 1524 C C . GLN A 1 181 ? -4.138 -4.969 -2.331 1.00 92.50 181 GLN A C 1
ATOM 1526 O O . GLN A 1 181 ? -4.368 -4.023 -3.091 1.00 92.50 181 GLN A O 1
ATOM 1531 N N . LEU A 1 182 ? -3.010 -5.672 -2.335 1.00 95.62 182 LEU A N 1
ATOM 1532 C CA . LEU A 1 182 ? -1.948 -5.528 -3.318 1.00 95.62 182 LEU A CA 1
ATOM 1533 C C . LEU A 1 182 ? -1.747 -6.879 -3.997 1.00 95.62 182 LEU A C 1
ATOM 1535 O O . LEU A 1 182 ? -1.565 -7.889 -3.321 1.00 95.62 182 LEU A O 1
ATOM 1539 N N . ILE A 1 183 ? -1.786 -6.883 -5.324 1.00 95.31 183 ILE A N 1
ATOM 1540 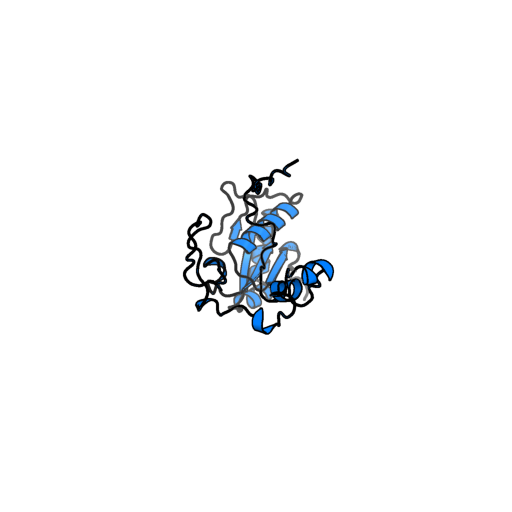C CA . ILE A 1 183 ? -1.560 -8.052 -6.167 1.00 95.31 183 ILE A CA 1
ATOM 1541 C C . ILE A 1 183 ? -0.280 -7.784 -6.948 1.00 95.31 183 ILE A C 1
ATOM 1543 O O . ILE A 1 183 ? -0.236 -6.863 -7.759 1.00 95.31 183 ILE A O 1
ATOM 1547 N N . LYS A 1 184 ? 0.767 -8.571 -6.701 1.00 94.62 184 LYS A N 1
ATOM 1548 C CA . LYS A 1 184 ? 1.966 -8.583 -7.545 1.00 94.62 184 LYS A CA 1
ATOM 1549 C C . LYS A 1 184 ? 1.729 -9.561 -8.690 1.00 94.62 184 LYS A C 1
ATOM 1551 O O . LYS A 1 184 ? 1.344 -10.700 -8.437 1.00 94.62 184 LYS A O 1
ATOM 1556 N N . MET A 1 185 ? 1.964 -9.118 -9.916 1.00 93.12 185 MET A N 1
ATOM 1557 C CA . MET A 1 185 ? 1.832 -9.929 -11.120 1.00 93.12 185 MET A CA 1
ATOM 1558 C C . MET A 1 185 ? 3.090 -9.768 -11.958 1.00 93.12 185 MET A C 1
ATOM 1560 O O . MET A 1 185 ? 3.401 -8.659 -12.378 1.00 93.12 185 MET A O 1
ATOM 1564 N N . ASP A 1 186 ? 3.807 -10.860 -12.190 1.00 90.25 186 ASP A N 1
ATOM 1565 C CA . ASP A 1 186 ? 5.003 -10.835 -13.027 1.00 90.25 186 ASP A CA 1
ATOM 1566 C C . ASP A 1 186 ? 4.599 -10.862 -14.507 1.00 90.25 186 ASP A C 1
ATOM 1568 O O . ASP A 1 186 ? 3.758 -11.671 -14.904 1.00 90.25 186 ASP A O 1
ATOM 1572 N N . LEU A 1 187 ? 5.186 -9.980 -15.325 1.00 88.31 187 LEU A N 1
ATOM 1573 C CA . LEU A 1 187 ? 4.890 -9.868 -16.761 1.00 88.31 187 LEU A CA 1
ATOM 1574 C C . LEU A 1 187 ? 5.072 -11.200 -17.495 1.00 88.31 187 LEU A C 1
ATOM 1576 O O . LEU A 1 187 ? 4.273 -11.549 -18.359 1.00 88.31 187 LEU A O 1
ATOM 1580 N N . THR A 1 188 ? 6.069 -11.982 -17.089 1.00 87.25 188 THR A N 1
ATOM 1581 C CA . THR A 1 188 ? 6.373 -13.311 -17.635 1.00 87.25 188 THR A CA 1
ATOM 1582 C C . THR A 1 188 ? 5.310 -14.366 -17.331 1.00 87.25 188 THR A C 1
ATOM 1584 O O . THR A 1 188 ? 5.272 -15.403 -17.984 1.00 87.25 188 THR A O 1
ATOM 1587 N N . SER A 1 189 ? 4.430 -14.120 -16.356 1.00 85.44 189 SER A N 1
ATOM 1588 C CA . SER A 1 189 ? 3.321 -15.025 -16.019 1.00 85.44 189 SER A CA 1
ATOM 1589 C C . SER A 1 189 ? 2.084 -14.796 -16.886 1.00 85.44 189 SER A C 1
ATOM 1591 O O . SER A 1 189 ? 1.098 -15.520 -16.752 1.00 85.44 189 SER A O 1
ATOM 1593 N N . ILE A 1 190 ? 2.094 -13.766 -17.735 1.00 82.44 190 ILE A N 1
ATOM 1594 C CA . ILE A 1 190 ? 0.946 -13.395 -18.554 1.00 82.44 190 ILE A CA 1
ATOM 1595 C C . ILE A 1 190 ? 1.029 -14.187 -19.856 1.00 82.44 190 ILE A C 1
ATOM 1597 O O . ILE A 1 190 ? 1.974 -13.996 -20.620 1.00 82.44 190 ILE A O 1
ATOM 1601 N N . PRO A 1 191 ? 0.068 -15.086 -20.125 1.00 71.19 191 PRO A N 1
ATOM 1602 C CA . PRO A 1 191 ? 0.141 -15.941 -21.295 1.00 71.19 191 PRO A CA 1
ATOM 1603 C C . PRO A 1 191 ? 0.096 -15.099 -22.574 1.00 71.19 191 PRO A C 1
ATOM 1605 O O . PRO A 1 191 ? -0.902 -14.436 -22.870 1.00 71.19 191 PRO A O 1
ATOM 1608 N N . THR A 1 192 ? 1.174 -15.160 -23.351 1.00 65.56 192 THR A N 1
ATOM 1609 C CA . THR A 1 192 ? 1.210 -14.765 -24.758 1.00 65.56 192 THR A CA 1
ATOM 1610 C C . THR A 1 192 ? 0.339 -15.769 -25.510 1.00 65.56 192 THR A C 1
ATOM 1612 O O . THR A 1 192 ? 0.675 -16.944 -25.628 1.00 65.56 192 THR A O 1
ATOM 1615 N N . ARG A 1 193 ? -0.862 -15.377 -25.942 1.00 58.97 193 ARG A N 1
ATOM 1616 C CA . ARG A 1 193 ? -1.746 -16.321 -26.637 1.00 58.97 193 ARG A CA 1
ATOM 1617 C C . ARG A 1 193 ? -1.117 -16.788 -27.954 1.00 58.97 193 ARG A C 1
ATOM 1619 O O . ARG A 1 193 ? -1.118 -16.049 -28.929 1.00 58.97 193 ARG A O 1
ATOM 1626 N N . ALA A 1 194 ? -0.734 -18.057 -27.991 1.00 41.56 194 ALA A N 1
ATOM 1627 C CA . ALA A 1 194 ? -1.194 -18.993 -29.007 1.00 41.56 194 ALA A CA 1
ATOM 1628 C C . ALA A 1 194 ? -1.825 -20.172 -28.244 1.00 41.56 194 ALA A C 1
ATOM 1630 O O . ALA A 1 194 ? -1.151 -20.776 -27.417 1.00 41.56 194 ALA A O 1
ATOM 1631 N N . ASN A 1 195 ? -3.103 -20.472 -28.491 1.00 37.75 195 ASN A N 1
ATOM 1632 C CA . ASN A 1 195 ? -3.902 -21.567 -27.903 1.00 37.75 195 ASN A CA 1
ATOM 1633 C C . ASN A 1 195 ? -4.635 -21.242 -26.583 1.00 37.75 195 ASN A C 1
ATOM 1635 O O . ASN A 1 195 ? -4.237 -21.657 -25.497 1.00 37.75 195 ASN A O 1
ATOM 1639 N N . TRP A 1 196 ? -5.755 -20.525 -26.710 1.00 40.81 196 TRP A N 1
ATOM 1640 C CA . TRP A 1 196 ? -6.976 -20.788 -25.936 1.00 40.81 196 TRP A CA 1
ATOM 1641 C C . TRP A 1 196 ? -8.073 -21.147 -26.926 1.00 40.81 196 TRP A C 1
ATOM 1643 O O . TRP A 1 196 ? -8.101 -20.470 -27.981 1.00 40.81 196 TRP A O 1
#

Secondary structure (DSSP, 8-state):
---PPPP-PPPSS--TTSS----SHHHHHHHHTT----HHHHHTTTTGGGTT--TTTTPPPPGGGSEEPSSTT------SSSS--EE-HHHHS----EEEEEEE--GGGTTHHHHHHTSHHHHHHHH-TTEEEEEEE---SSS-EE-SSEEE-SS---GGGHHHHHHHHHHHHHHH--EEEEEEEEGGGS---S--